Protein AF-A0A7X8HI49-F1 (afdb_monomer)

Foldseek 3Di:
DDDPDPAADAPDKDKDKDKDAQQVVCVVCVLPAPNPQKHFMWIKMKIWYAHPVRAIKIKMKTQCQGMFGPAPPPVGDDNHHTWIWIWIWAAPDPAKIKIWIDIHPFKIKIFMARGVVHQEGQWMEMGGNPPHDDIDPGFYEYHYEDQEDECPSVCVRCVVSVVVNPDDSYDYGHYPYYHYHYVYYHHCDDPDD

Radius of gyration: 18.63 Å; Cα contacts (8 Å, |Δi|>4): 439; chains: 1; bounding box: 35×44×68 Å

Solvent-accessible surface area (backbone atoms only — not comparable to full-atom values): 10406 Å² total; per-residue (Å²): 135,88,82,87,65,92,83,80,50,59,69,44,70,50,77,46,78,49,73,49,51,21,67,60,49,21,64,75,38,47,79,84,36,50,77,69,35,40,44,53,32,30,54,38,40,36,39,36,36,24,37,89,85,66,43,66,34,39,36,37,39,29,44,38,42,43,28,24,35,64,46,50,71,82,71,42,41,52,36,89,45,72,43,47,36,41,38,39,37,38,64,79,51,99,37,23,30,34,42,38,39,36,43,52,95,42,32,28,36,41,34,33,21,79,33,69,82,61,61,36,32,51,20,19,15,34,10,26,68,63,55,83,51,74,68,52,95,54,20,20,39,38,40,40,46,42,68,59,40,53,49,48,58,46,55,63,61,47,51,64,44,75,78,50,76,82,78,64,85,61,41,75,40,54,81,75,44,79,46,79,48,54,82,37,78,46,67,80,76,85,87,83,128

Mean predicted aligned error: 7.04 Å

Sequence (193 aa):
MLLQQQIGAANQFLLLHGRAQARALNQAFHSILPADALQGELVYQVEFGLDKHKRFQLKAQSHLQGLAVHLPAPLAKTKAQSRALRVEWKPIQAQQDQLQIHLGDDVVAVFESSTSPPQGFVRGAVGWNQGQPALPTTGLVLDLASAELDIEPWLNWLGPLWQQAGTSSFQWPTLERLRLKADKVTGFAQQWQ

Secondary structure (DSSP, 8-state):
--------STT-EEEEEEEEEHHHHHHHTTTTS-TTSEEEEEEEEEEEEE-TTS-EEEEEEE--TTEEE-PSTTT-B-TT----EEEEEEESSSS-EEEEEEETTTEEEEEE-SSSS-SB-SEEEEEESSSSPPP-SSEEEEEEEEEEEEHHHHHHHHHHHHTTTT--SSBPPPEEEEEEEEEEEE-------

Structure (mmCIF, N/CA/C/O backbone):
data_AF-A0A7X8HI49-F1
#
_entry.id   AF-A0A7X8HI49-F1
#
loop_
_atom_site.group_PDB
_atom_site.id
_atom_site.type_symbol
_atom_site.label_atom_id
_atom_site.label_alt_id
_atom_site.label_comp_id
_atom_site.label_asym_id
_atom_site.label_entity_id
_atom_site.label_seq_id
_atom_site.pdbx_PDB_ins_code
_atom_site.Cartn_x
_atom_site.Cartn_y
_atom_site.Cartn_z
_atom_site.occupancy
_atom_site.B_iso_or_equiv
_atom_site.auth_seq_id
_atom_site.auth_comp_id
_atom_site.auth_asym_id
_atom_site.auth_atom_id
_atom_site.pdbx_PDB_model_num
ATOM 1 N N . MET A 1 1 ? 8.635 -25.729 -23.297 1.00 37.91 1 MET A N 1
ATOM 2 C CA . MET A 1 1 ? 7.950 -24.422 -23.223 1.00 37.91 1 MET A CA 1
ATOM 3 C C . MET A 1 1 ? 8.815 -23.416 -23.972 1.00 37.91 1 MET A C 1
ATOM 5 O O . MET A 1 1 ? 9.873 -23.061 -23.476 1.00 37.91 1 MET A O 1
ATOM 9 N N . LEU A 1 2 ? 8.458 -23.082 -25.215 1.00 40.03 2 LEU A N 1
ATOM 10 C CA . LEU A 1 2 ? 9.209 -22.144 -26.060 1.00 40.03 2 LEU A CA 1
ATOM 11 C C . LEU A 1 2 ? 8.672 -20.736 -25.798 1.00 40.03 2 LEU A C 1
ATOM 13 O O . LEU A 1 2 ? 7.577 -20.404 -26.239 1.00 40.03 2 LEU A O 1
ATOM 17 N N . LEU A 1 3 ? 9.416 -19.934 -25.037 1.00 40.88 3 LEU A N 1
ATOM 18 C CA . LEU A 1 3 ? 9.081 -18.534 -24.793 1.00 40.88 3 LEU A CA 1
ATOM 19 C C . LEU A 1 3 ? 9.827 -17.671 -25.824 1.00 40.88 3 LEU A C 1
ATOM 21 O O . LEU A 1 3 ? 10.950 -17.240 -25.590 1.00 40.88 3 LEU A O 1
ATOM 25 N N . GLN A 1 4 ? 9.221 -17.464 -26.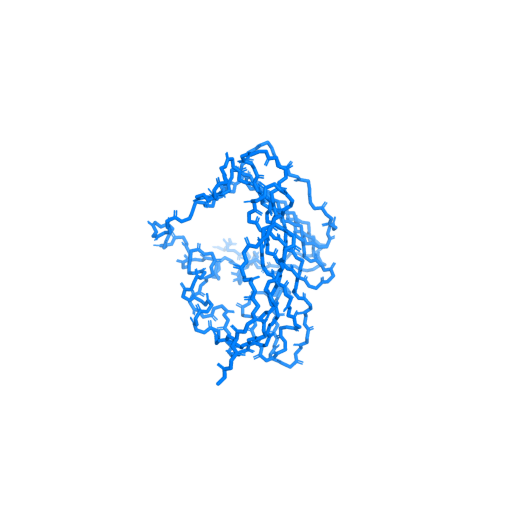994 1.00 49.44 4 GLN A N 1
ATOM 26 C CA . GLN A 1 4 ? 9.642 -16.433 -27.947 1.00 49.44 4 GLN A CA 1
ATOM 27 C C . GLN A 1 4 ? 8.705 -15.234 -27.813 1.00 49.44 4 GLN A C 1
ATOM 29 O O . GLN A 1 4 ? 7.778 -15.051 -28.593 1.00 49.44 4 GLN A O 1
ATOM 34 N N . GLN A 1 5 ? 8.947 -14.405 -26.807 1.00 51.03 5 GLN A N 1
ATOM 35 C CA . GLN A 1 5 ? 8.610 -12.993 -26.912 1.00 51.03 5 GLN A CA 1
ATOM 36 C C . GLN A 1 5 ? 9.893 -12.231 -26.624 1.00 51.03 5 GLN A C 1
ATOM 38 O O . GLN A 1 5 ? 10.619 -12.562 -25.690 1.00 51.03 5 GLN A O 1
ATOM 43 N N . GLN A 1 6 ? 10.230 -11.271 -27.481 1.00 47.78 6 GLN A N 1
ATOM 44 C CA . GLN A 1 6 ? 11.295 -10.326 -27.183 1.00 47.78 6 GLN A CA 1
ATOM 45 C C . GLN A 1 6 ? 10.806 -9.504 -25.995 1.00 47.78 6 GLN A C 1
ATOM 47 O O . GLN A 1 6 ? 9.913 -8.681 -26.138 1.00 47.78 6 GLN A O 1
ATOM 52 N N . ILE A 1 7 ? 11.316 -9.816 -24.811 1.00 55.12 7 ILE A N 1
ATOM 53 C CA . ILE A 1 7 ? 10.991 -9.127 -23.569 1.00 55.12 7 ILE A CA 1
ATOM 54 C C . ILE A 1 7 ? 11.988 -7.974 -23.438 1.00 55.12 7 ILE A C 1
ATOM 56 O O . ILE A 1 7 ? 13.190 -8.222 -23.357 1.00 55.12 7 ILE A O 1
ATOM 60 N N . GLY A 1 8 ? 11.509 -6.727 -23.418 1.00 56.72 8 GLY A N 1
ATOM 61 C CA . GLY A 1 8 ? 12.328 -5.570 -23.030 1.00 56.72 8 GLY A CA 1
ATOM 62 C C . GLY A 1 8 ? 12.393 -4.400 -24.015 1.00 56.72 8 GLY A C 1
ATOM 63 O O . GLY A 1 8 ? 13.194 -3.491 -23.793 1.00 56.72 8 GLY A O 1
ATOM 64 N N . ALA A 1 9 ? 11.582 -4.369 -25.080 1.00 63.22 9 ALA A N 1
ATOM 65 C CA . ALA A 1 9 ? 11.456 -3.149 -25.879 1.00 63.22 9 ALA A CA 1
ATOM 66 C C . ALA A 1 9 ? 10.572 -2.110 -25.161 1.00 63.22 9 ALA A C 1
ATOM 68 O O . ALA A 1 9 ? 9.697 -2.449 -24.363 1.00 63.22 9 ALA A O 1
ATOM 69 N N . ALA A 1 10 ? 10.795 -0.828 -25.453 1.00 66.44 10 ALA A N 1
ATOM 70 C CA . ALA A 1 10 ? 9.938 0.248 -24.962 1.00 66.44 10 ALA A CA 1
ATOM 71 C C . ALA A 1 10 ? 8.473 -0.002 -25.371 1.00 66.44 10 ALA A C 1
ATOM 73 O O . ALA A 1 10 ? 8.208 -0.405 -26.504 1.00 66.44 10 ALA A O 1
ATOM 74 N N . ASN A 1 11 ? 7.535 0.256 -24.457 1.00 71.19 11 ASN A N 1
ATOM 75 C CA . ASN A 1 11 ? 6.094 0.042 -24.626 1.00 71.19 11 ASN A CA 1
ATOM 76 C C . ASN A 1 11 ? 5.650 -1.432 -24.763 1.00 71.19 11 ASN A C 1
ATOM 78 O O . ASN A 1 11 ? 4.540 -1.701 -25.218 1.00 71.19 11 ASN A O 1
ATOM 82 N N . GLN A 1 12 ? 6.496 -2.384 -24.359 1.00 81.00 12 GLN A N 1
ATOM 83 C CA . GLN A 1 12 ? 6.101 -3.773 -24.134 1.00 81.00 12 GLN A CA 1
ATOM 84 C C . GLN A 1 12 ? 5.947 -4.029 -22.639 1.00 81.00 12 GLN A C 1
ATOM 86 O O . GLN A 1 12 ? 6.795 -3.629 -21.836 1.00 81.00 12 GLN A O 1
ATOM 91 N N . PHE A 1 13 ? 4.874 -4.726 -22.284 1.00 84.50 13 PHE A N 1
ATOM 92 C CA . PHE A 1 13 ? 4.566 -5.069 -20.908 1.00 84.50 13 PHE A CA 1
ATOM 93 C C . PHE A 1 13 ? 4.491 -6.576 -20.737 1.00 84.50 13 PHE A C 1
ATOM 95 O O . PHE A 1 13 ? 3.955 -7.299 -21.577 1.00 84.50 13 PHE A O 1
ATOM 102 N N . LEU A 1 14 ? 5.024 -7.037 -19.616 1.00 91.50 14 LEU A N 1
ATOM 103 C CA . LEU A 1 14 ? 4.853 -8.386 -19.129 1.00 91.50 14 LEU A CA 1
ATOM 104 C C . LEU A 1 14 ? 3.645 -8.437 -18.218 1.00 91.50 14 LEU A C 1
ATOM 106 O O . LEU A 1 14 ? 3.571 -7.698 -17.237 1.00 91.50 14 LEU A O 1
ATOM 110 N N . LEU A 1 15 ? 2.739 -9.358 -18.528 1.00 93.56 15 LEU A N 1
ATOM 111 C CA . LEU A 1 15 ? 1.593 -9.658 -17.695 1.00 93.56 15 LEU A CA 1
ATOM 112 C C . LEU A 1 15 ? 1.841 -10.930 -16.889 1.00 93.56 15 LEU A C 1
ATOM 114 O O . LEU A 1 15 ? 2.091 -11.999 -17.445 1.00 93.56 15 LEU A O 1
ATOM 118 N N . LEU A 1 16 ? 1.732 -10.811 -15.572 1.00 95.06 16 LEU A N 1
ATOM 119 C CA . LEU A 1 16 ? 1.896 -11.892 -14.616 1.00 95.06 16 LEU A CA 1
ATOM 120 C C . LEU A 1 16 ? 0.616 -12.054 -13.801 1.00 95.06 16 LEU A C 1
ATOM 122 O O . LEU A 1 16 ? 0.109 -11.100 -13.218 1.00 95.06 16 LEU A O 1
ATOM 126 N N . HIS A 1 17 ? 0.128 -13.287 -13.719 1.00 96.50 17 HIS A N 1
ATOM 127 C CA . HIS A 1 17 ? -0.926 -13.678 -12.792 1.00 96.50 17 HIS A CA 1
ATOM 128 C C . HIS A 1 17 ? -0.301 -14.533 -11.703 1.00 96.50 17 HIS A C 1
ATOM 130 O O . HIS A 1 17 ? 0.480 -15.441 -11.994 1.00 96.50 17 HIS A O 1
ATOM 136 N N . GLY A 1 18 ? -0.621 -14.233 -10.452 1.00 95.50 18 GLY A N 1
ATOM 137 C CA . GLY A 1 18 ? 0.038 -14.861 -9.324 1.00 95.50 18 GLY A CA 1
ATOM 138 C C . GLY A 1 18 ? -0.860 -15.004 -8.114 1.00 95.50 18 GLY A C 1
ATOM 139 O O . GLY A 1 18 ? -1.986 -14.505 -8.051 1.00 95.50 18 GLY A O 1
ATOM 140 N N . ARG A 1 19 ? -0.315 -15.707 -7.129 1.00 97.00 19 ARG A N 1
ATOM 141 C CA . ARG A 1 19 ? -0.876 -15.825 -5.793 1.00 97.00 19 ARG A CA 1
ATOM 142 C C . ARG A 1 19 ? 0.212 -15.491 -4.788 1.00 97.00 19 ARG A C 1
ATOM 144 O O . ARG A 1 19 ? 1.339 -15.953 -4.934 1.00 97.00 19 ARG A O 1
ATOM 151 N N . ALA A 1 20 ? -0.131 -14.712 -3.771 1.00 96.25 20 ALA A N 1
ATOM 152 C CA . ALA A 1 20 ? 0.773 -14.377 -2.680 1.00 96.25 20 ALA A CA 1
ATOM 153 C C . ALA A 1 20 ? 0.191 -14.841 -1.345 1.00 96.25 20 ALA A C 1
ATOM 155 O O . ALA A 1 20 ? -1.007 -14.713 -1.093 1.00 96.25 20 ALA A O 1
ATOM 156 N N . GLN A 1 21 ? 1.062 -15.373 -0.490 1.00 97.56 21 GLN A N 1
ATOM 157 C CA . GLN A 1 21 ? 0.734 -15.720 0.890 1.00 97.56 21 GLN A CA 1
ATOM 158 C C . GLN A 1 21 ? 0.883 -14.483 1.777 1.00 97.56 21 GLN A C 1
ATOM 160 O O . GLN A 1 21 ? 1.867 -13.751 1.661 1.00 97.56 21 GLN A O 1
ATOM 165 N N . ALA A 1 22 ? -0.037 -14.291 2.720 1.00 96.50 22 ALA A N 1
ATOM 166 C CA . ALA A 1 22 ? -0.010 -13.165 3.652 1.00 96.50 22 ALA A CA 1
ATOM 167 C C . ALA A 1 22 ? 1.305 -13.070 4.437 1.00 96.50 22 ALA A C 1
ATOM 169 O O . ALA A 1 22 ? 1.820 -11.979 4.641 1.00 96.50 22 ALA A O 1
ATOM 170 N N . ARG A 1 23 ? 1.902 -14.216 4.795 1.00 95.38 23 ARG A N 1
ATOM 171 C CA . ARG A 1 23 ? 3.211 -14.269 5.464 1.00 95.38 23 ARG A CA 1
ATOM 172 C C . ARG A 1 23 ? 4.301 -13.555 4.659 1.00 95.38 23 ARG A C 1
ATOM 174 O O . ARG A 1 23 ? 5.085 -12.810 5.232 1.00 95.38 23 ARG A O 1
ATOM 181 N N . ALA A 1 24 ? 4.341 -13.776 3.344 1.00 93.38 24 ALA A N 1
ATOM 182 C CA . ALA A 1 24 ? 5.330 -13.144 2.475 1.00 93.38 24 ALA A CA 1
ATOM 183 C C . ALA A 1 24 ? 5.090 -11.632 2.365 1.00 93.38 24 ALA A C 1
ATOM 185 O O . ALA A 1 24 ? 6.045 -10.864 2.342 1.00 93.38 24 ALA A O 1
ATOM 186 N N . LEU A 1 25 ? 3.824 -11.199 2.356 1.00 93.38 25 LEU A N 1
ATOM 187 C CA . LEU A 1 25 ? 3.479 -9.778 2.372 1.00 93.38 25 LEU A CA 1
ATOM 188 C C . LEU A 1 25 ? 3.873 -9.105 3.690 1.00 93.38 25 LEU A C 1
ATOM 190 O O . LEU A 1 25 ? 4.522 -8.067 3.653 1.00 93.38 25 LEU A O 1
ATOM 194 N N . ASN A 1 26 ? 3.550 -9.701 4.841 1.00 92.69 26 ASN A N 1
ATOM 195 C CA . ASN A 1 26 ? 3.942 -9.152 6.144 1.00 92.69 26 ASN A CA 1
ATOM 196 C C . ASN A 1 26 ? 5.468 -9.044 6.257 1.00 92.69 26 ASN A C 1
ATOM 198 O O . ASN A 1 26 ? 5.979 -8.052 6.759 1.00 92.69 26 ASN A O 1
ATOM 202 N N . GLN A 1 27 ? 6.209 -10.023 5.725 1.00 89.81 27 GLN A N 1
ATOM 203 C CA . GLN A 1 27 ? 7.668 -9.951 5.666 1.00 89.81 27 GLN A CA 1
ATOM 204 C C . GLN A 1 27 ? 8.160 -8.832 4.735 1.00 89.81 27 GLN A C 1
ATOM 206 O O . GLN A 1 27 ? 9.088 -8.108 5.088 1.00 89.81 27 GLN A O 1
ATOM 211 N N . ALA A 1 28 ? 7.555 -8.669 3.556 1.00 88.62 28 ALA A N 1
ATOM 212 C CA . ALA A 1 28 ? 7.945 -7.634 2.599 1.00 88.62 28 ALA A CA 1
ATOM 213 C C . ALA A 1 28 ? 7.642 -6.211 3.103 1.00 88.62 28 ALA A C 1
ATOM 215 O O . ALA A 1 28 ? 8.397 -5.287 2.818 1.00 88.62 28 ALA A O 1
ATOM 216 N N . PHE A 1 29 ? 6.563 -6.045 3.869 1.00 87.06 29 PHE A N 1
ATOM 217 C CA . PHE A 1 29 ? 6.057 -4.751 4.331 1.00 87.06 29 PHE A CA 1
ATOM 218 C C . PHE A 1 29 ? 6.222 -4.528 5.839 1.00 87.06 29 PHE A C 1
ATOM 220 O O . PHE A 1 29 ? 5.559 -3.661 6.399 1.00 87.06 29 PHE A O 1
ATOM 227 N N . HIS A 1 30 ? 7.119 -5.265 6.499 1.00 86.38 30 HIS A N 1
ATOM 228 C CA . HIS A 1 30 ? 7.323 -5.208 7.954 1.00 86.38 30 HIS A CA 1
ATOM 229 C C . HIS A 1 30 ? 7.640 -3.800 8.493 1.00 86.38 30 HIS A C 1
ATOM 231 O O . HIS A 1 30 ? 7.396 -3.515 9.657 1.00 86.38 30 HIS A O 1
ATOM 237 N N . SER A 1 31 ? 8.164 -2.900 7.654 1.00 81.00 31 SER A N 1
ATOM 238 C CA . SER A 1 31 ? 8.452 -1.513 8.037 1.00 81.00 31 SER A CA 1
ATOM 239 C C . SER A 1 31 ? 7.204 -0.633 8.168 1.00 81.00 31 SER A C 1
ATOM 241 O O . SER A 1 31 ? 7.294 0.469 8.698 1.00 81.00 31 SER A O 1
ATOM 243 N N . ILE A 1 32 ? 6.062 -1.077 7.634 1.00 81.00 32 ILE A N 1
ATOM 244 C CA . ILE A 1 32 ? 4.800 -0.319 7.600 1.00 81.00 32 ILE A CA 1
ATOM 245 C C . ILE A 1 32 ? 3.581 -1.141 8.049 1.00 81.00 32 ILE A C 1
ATOM 247 O O . ILE A 1 32 ? 2.498 -0.583 8.204 1.00 81.00 32 ILE A O 1
ATOM 251 N N . LEU A 1 33 ? 3.735 -2.453 8.253 1.00 85.88 33 LEU A N 1
ATOM 252 C CA . LEU A 1 33 ? 2.696 -3.365 8.728 1.00 85.88 33 LEU A CA 1
ATOM 253 C C . LEU A 1 33 ? 3.236 -4.252 9.862 1.00 85.88 33 LEU A C 1
ATOM 255 O O . LEU A 1 33 ? 4.309 -4.837 9.706 1.00 85.88 33 LEU A O 1
ATOM 259 N N . PRO A 1 34 ? 2.490 -4.418 10.969 1.00 87.50 34 PRO A N 1
ATOM 260 C CA . PRO A 1 34 ? 2.768 -5.446 11.964 1.00 87.50 34 PRO A CA 1
ATOM 261 C C . PRO A 1 34 ? 2.805 -6.850 11.345 1.00 87.50 34 PRO A C 1
ATOM 263 O O . PRO A 1 34 ? 2.158 -7.131 10.333 1.00 87.50 34 PRO A O 1
ATOM 266 N N . ALA A 1 35 ? 3.545 -7.762 11.977 1.00 87.06 35 ALA A N 1
ATOM 267 C CA . ALA A 1 35 ? 3.840 -9.093 11.435 1.00 87.06 35 ALA A CA 1
ATOM 268 C C . ALA A 1 35 ? 2.604 -9.988 11.198 1.00 87.06 35 ALA A C 1
ATOM 270 O O . ALA A 1 35 ? 2.671 -10.943 10.419 1.00 87.06 35 ALA A O 1
ATOM 271 N N . ASP A 1 36 ? 1.485 -9.698 11.853 1.00 88.81 36 ASP A N 1
ATOM 272 C CA . ASP A 1 36 ? 0.210 -10.414 11.795 1.00 88.81 36 ASP A CA 1
ATOM 273 C C . ASP A 1 36 ? -0.917 -9.597 11.140 1.00 88.81 36 ASP A C 1
ATOM 275 O O . ASP A 1 36 ? -2.062 -10.047 11.098 1.00 88.81 36 ASP A O 1
ATOM 279 N N . ALA A 1 37 ? -0.595 -8.441 10.545 1.00 92.38 37 ALA A N 1
ATOM 280 C CA . ALA A 1 37 ? -1.575 -7.552 9.920 1.00 92.38 37 ALA A CA 1
ATOM 281 C C . ALA A 1 37 ? -2.378 -8.225 8.796 1.00 92.38 37 ALA A C 1
ATOM 283 O O . ALA A 1 37 ? -3.524 -7.857 8.539 1.00 92.38 37 ALA A O 1
ATOM 284 N N . LEU A 1 38 ? -1.790 -9.211 8.116 1.00 95.75 38 LEU A N 1
ATOM 285 C CA . LEU A 1 38 ? -2.431 -9.952 7.032 1.00 95.75 38 LEU A CA 1
ATOM 286 C C . LEU A 1 38 ? -2.472 -11.451 7.327 1.00 95.75 38 LEU A C 1
ATOM 288 O O . LEU A 1 38 ? -1.507 -12.027 7.834 1.00 95.75 38 LEU A O 1
ATOM 292 N N . GLN A 1 39 ? -3.551 -12.117 6.904 1.00 97.62 39 GLN A N 1
ATOM 293 C CA . GLN A 1 39 ? -3.690 -13.572 7.018 1.00 97.62 39 GLN A CA 1
ATOM 294 C C . GLN A 1 39 ? -4.407 -14.187 5.809 1.00 97.62 39 GLN A C 1
ATOM 296 O O . GLN A 1 39 ? -5.439 -13.696 5.360 1.00 97.62 39 GLN A O 1
ATOM 301 N N . GLY A 1 40 ? -3.927 -15.342 5.340 1.00 97.38 40 GLY A N 1
ATOM 302 C CA . GLY A 1 40 ? -4.484 -16.053 4.185 1.00 97.38 40 GLY A CA 1
ATOM 303 C C . GLY A 1 40 ? -3.664 -15.817 2.924 1.00 97.38 40 GLY A C 1
ATOM 304 O O . GLY A 1 40 ? -2.439 -15.752 2.991 1.00 97.38 40 GLY A O 1
ATOM 305 N N . GLU A 1 41 ? -4.338 -15.699 1.787 1.00 97.50 41 GLU A N 1
ATOM 306 C CA . GLU A 1 41 ? -3.705 -15.529 0.482 1.00 97.50 41 GLU A CA 1
ATOM 307 C C . GLU A 1 41 ? -4.563 -14.654 -0.428 1.00 97.50 41 GLU A C 1
ATOM 309 O O . GLU A 1 41 ? -5.771 -14.542 -0.237 1.00 97.50 41 GLU A O 1
ATOM 314 N N . LEU A 1 42 ? -3.935 -14.041 -1.426 1.00 97.06 42 LEU A N 1
ATOM 315 C CA . LEU A 1 42 ? -4.621 -13.288 -2.471 1.00 97.06 42 LEU A CA 1
ATOM 316 C C . LEU A 1 42 ? -4.162 -13.752 -3.846 1.00 97.06 42 LEU A C 1
ATOM 318 O O . LEU A 1 42 ? -2.996 -14.099 -4.041 1.00 97.06 42 LEU A O 1
ATOM 322 N N . VAL A 1 43 ? -5.075 -13.684 -4.808 1.00 97.94 43 VAL A N 1
ATOM 323 C CA . VAL A 1 43 ? -4.746 -13.719 -6.234 1.00 97.94 43 VAL A CA 1
ATOM 324 C C . VAL A 1 43 ? -4.548 -12.288 -6.715 1.00 97.94 43 VAL A C 1
ATOM 326 O O . VAL A 1 43 ? -5.291 -11.383 -6.321 1.00 97.94 43 VAL A O 1
ATOM 329 N N . TYR A 1 44 ? -3.543 -12.077 -7.551 1.00 97.88 44 TYR A N 1
ATOM 330 C CA . TYR A 1 44 ? -3.223 -10.771 -8.101 1.00 97.88 44 TYR A CA 1
ATOM 331 C C . TYR A 1 44 ? -2.786 -10.879 -9.561 1.00 97.88 44 TYR A C 1
ATOM 333 O O . TYR A 1 44 ? -2.346 -11.931 -10.032 1.00 97.88 44 TYR A O 1
ATOM 341 N N . GLN A 1 45 ? -2.882 -9.756 -10.257 1.00 98.00 45 GLN A N 1
ATOM 342 C CA . GLN A 1 45 ? -2.361 -9.564 -11.599 1.00 98.00 45 GLN A CA 1
ATOM 343 C C . GLN A 1 45 ? -1.415 -8.366 -11.578 1.00 98.00 45 GLN A C 1
ATOM 345 O O . GLN A 1 45 ? -1.740 -7.342 -10.982 1.00 98.00 45 GLN A O 1
ATOM 350 N N . VAL A 1 46 ? -0.249 -8.499 -12.201 1.00 97.44 46 VAL A N 1
ATOM 351 C CA . VAL A 1 46 ? 0.752 -7.438 -12.340 1.00 97.44 46 VAL A CA 1
ATOM 352 C C . VAL A 1 46 ? 1.090 -7.291 -13.814 1.00 97.44 46 VAL A C 1
ATOM 354 O O . VAL A 1 46 ? 1.344 -8.273 -14.502 1.00 97.44 46 VAL A O 1
ATOM 357 N N . GLU A 1 47 ? 1.116 -6.059 -14.285 1.00 95.62 47 GLU A N 1
ATOM 358 C CA . GLU A 1 47 ? 1.635 -5.651 -15.577 1.00 95.62 47 GLU A CA 1
ATOM 359 C C . GLU A 1 47 ? 2.865 -4.778 -15.326 1.00 95.62 47 GLU A C 1
ATOM 361 O O . GLU A 1 47 ? 2.786 -3.815 -14.570 1.00 95.62 47 GLU A O 1
ATOM 366 N N . PHE A 1 48 ? 4.013 -5.085 -15.919 1.00 94.56 48 PHE A N 1
ATOM 367 C CA . PHE A 1 48 ? 5.198 -4.238 -15.774 1.00 94.56 48 PHE A CA 1
ATOM 368 C C . PHE A 1 48 ? 6.017 -4.195 -17.054 1.00 94.56 48 PHE A C 1
ATOM 370 O O . PHE A 1 48 ? 6.007 -5.130 -17.849 1.00 94.56 48 PHE A O 1
ATOM 377 N N . GLY A 1 49 ? 6.738 -3.104 -17.267 1.00 92.81 49 GLY A N 1
ATOM 378 C CA . GLY A 1 49 ? 7.506 -2.909 -18.487 1.00 92.81 49 GLY A CA 1
ATOM 379 C C . GLY A 1 49 ? 8.260 -1.594 -18.482 1.00 92.81 49 GLY A C 1
ATOM 380 O O . GLY A 1 49 ? 8.478 -0.985 -17.434 1.00 92.81 49 GLY A O 1
ATOM 381 N N . LEU A 1 50 ? 8.647 -1.157 -19.675 1.00 91.44 50 LEU A N 1
ATOM 382 C CA . LEU A 1 50 ? 9.300 0.127 -19.887 1.00 91.44 50 LEU A CA 1
ATOM 383 C C . LEU A 1 50 ? 8.391 1.050 -20.700 1.00 91.44 50 LEU A C 1
ATOM 385 O O . LEU A 1 50 ? 7.767 0.613 -21.667 1.00 91.44 50 LEU A O 1
ATOM 389 N N . ASP A 1 51 ? 8.325 2.327 -20.334 1.00 87.81 51 ASP A N 1
ATOM 390 C CA . ASP A 1 51 ? 7.621 3.343 -21.113 1.00 87.81 51 ASP A CA 1
ATOM 391 C C . ASP A 1 51 ? 8.369 3.667 -22.423 1.00 87.81 51 ASP A C 1
ATOM 393 O O . ASP A 1 51 ? 9.448 3.139 -22.712 1.00 87.81 51 ASP A O 1
ATOM 397 N N . LYS A 1 52 ? 7.811 4.573 -23.235 1.00 87.44 52 LYS A N 1
ATOM 398 C CA . LYS A 1 52 ? 8.427 5.020 -24.500 1.00 87.44 52 LYS A CA 1
ATOM 399 C C . LYS A 1 52 ? 9.830 5.632 -24.342 1.00 87.44 52 LYS A C 1
ATOM 401 O O . LYS A 1 52 ? 10.573 5.695 -25.315 1.00 87.44 52 LYS A O 1
ATOM 406 N N . HIS A 1 53 ? 10.199 6.062 -23.135 1.00 89.00 53 HIS A N 1
ATOM 407 C CA . HIS A 1 53 ? 11.509 6.617 -22.791 1.00 89.00 53 HIS A CA 1
ATOM 408 C C . HIS A 1 53 ? 12.396 5.611 -22.043 1.00 89.00 53 HIS A C 1
ATOM 410 O O . HIS A 1 53 ? 13.405 6.004 -21.462 1.00 89.00 53 HIS A O 1
ATOM 416 N N . LYS A 1 54 ? 12.046 4.318 -22.069 1.00 88.38 54 LYS A N 1
ATOM 417 C CA . LYS A 1 54 ? 12.761 3.230 -21.388 1.00 88.38 54 LYS A CA 1
ATOM 418 C C . LYS A 1 54 ? 12.773 3.343 -19.857 1.00 88.38 54 LYS A C 1
ATOM 420 O O . LYS A 1 54 ? 13.693 2.842 -19.215 1.00 88.38 54 LYS A O 1
ATOM 425 N N . ARG A 1 55 ? 11.764 3.978 -19.260 1.00 89.62 55 ARG A N 1
ATOM 426 C CA . ARG A 1 55 ? 11.617 4.097 -17.802 1.00 89.62 55 ARG A CA 1
ATOM 427 C C . ARG A 1 55 ? 10.655 3.039 -17.270 1.00 89.62 55 ARG A C 1
ATOM 429 O O . ARG A 1 55 ? 9.652 2.747 -17.916 1.00 89.62 55 ARG A O 1
ATOM 436 N N . PHE A 1 56 ? 10.962 2.465 -16.112 1.00 90.88 56 PHE A N 1
ATOM 437 C CA . PHE A 1 56 ? 10.166 1.391 -15.517 1.00 90.88 56 PHE A CA 1
ATOM 438 C C . PHE A 1 56 ? 8.751 1.850 -15.161 1.00 90.88 56 PHE A C 1
ATOM 440 O O . PHE A 1 56 ? 8.565 2.938 -14.632 1.00 90.88 56 PHE A O 1
ATOM 447 N N . GLN A 1 57 ? 7.764 0.998 -15.416 1.00 93.38 57 GLN A N 1
ATOM 448 C CA . GLN A 1 57 ? 6.376 1.202 -15.015 1.00 93.38 57 GLN A CA 1
ATOM 449 C C . GLN A 1 57 ? 5.748 -0.125 -14.591 1.00 93.38 57 GLN A C 1
ATOM 451 O O . GLN A 1 57 ? 6.051 -1.176 -15.161 1.00 93.38 57 GLN A O 1
ATOM 456 N N . LEU A 1 58 ? 4.858 -0.063 -13.605 1.00 95.31 58 LEU A N 1
ATOM 457 C CA . LEU A 1 58 ? 4.159 -1.206 -13.038 1.00 95.31 58 LEU A CA 1
ATOM 458 C C . LEU A 1 58 ? 2.704 -0.848 -12.746 1.00 95.31 58 LEU A C 1
ATOM 460 O O . LEU A 1 58 ? 2.397 0.224 -12.237 1.00 95.31 58 LEU A O 1
ATOM 464 N N . LYS A 1 59 ? 1.805 -1.784 -13.014 1.00 97.56 59 LYS A N 1
ATOM 465 C CA . LYS A 1 59 ? 0.418 -1.777 -12.565 1.00 97.56 59 LYS A CA 1
ATOM 466 C C . LYS A 1 59 ? 0.134 -3.104 -11.888 1.00 97.56 59 LYS A C 1
ATOM 468 O O . LYS A 1 59 ? 0.534 -4.147 -12.388 1.00 97.56 59 LYS A O 1
ATOM 473 N N . ALA A 1 60 ? -0.558 -3.090 -10.763 1.00 97.88 60 ALA A N 1
ATOM 474 C CA . ALA A 1 60 ? -1.010 -4.301 -10.101 1.00 97.88 60 ALA A CA 1
ATOM 475 C C . ALA A 1 60 ? -2.467 -4.165 -9.680 1.00 97.88 60 ALA A C 1
ATOM 477 O O . ALA A 1 60 ? -2.919 -3.081 -9.312 1.00 97.88 60 ALA A O 1
ATOM 478 N N . GLN A 1 61 ? -3.195 -5.275 -9.707 1.00 98.31 61 GLN A N 1
ATOM 479 C CA . GLN A 1 61 ? -4.581 -5.325 -9.269 1.00 98.31 61 GLN A CA 1
ATOM 480 C C . GLN A 1 61 ? -4.912 -6.620 -8.528 1.00 98.31 61 GLN A C 1
ATOM 482 O O . GLN A 1 61 ? -4.368 -7.688 -8.821 1.00 98.31 61 GLN A O 1
ATOM 487 N N . SER A 1 62 ? -5.822 -6.526 -7.561 1.00 97.88 62 SER A N 1
ATOM 488 C CA . SER A 1 62 ? -6.378 -7.666 -6.830 1.00 97.88 62 SER A CA 1
ATOM 489 C C . SER A 1 62 ? -7.774 -7.339 -6.303 1.00 97.88 62 SER A C 1
ATOM 491 O O . SER A 1 62 ? -8.099 -6.185 -6.056 1.00 97.88 62 SER A O 1
ATOM 493 N N . HIS A 1 63 ? -8.591 -8.362 -6.069 1.00 97.38 63 HIS A N 1
ATOM 494 C CA . HIS A 1 63 ? -9.872 -8.231 -5.368 1.00 97.38 63 HIS A CA 1
ATOM 495 C C . HIS A 1 63 ? -9.765 -8.500 -3.857 1.00 97.38 63 HIS A C 1
ATOM 497 O O . HIS A 1 63 ? -10.787 -8.511 -3.166 1.00 97.38 63 HIS A O 1
ATOM 503 N N . LEU A 1 64 ? -8.553 -8.787 -3.357 1.00 96.88 64 LEU A N 1
ATOM 504 C CA . LEU A 1 64 ? -8.220 -9.115 -1.960 1.00 96.88 64 LEU A CA 1
ATOM 505 C C . LEU A 1 64 ? -9.078 -10.220 -1.311 1.00 96.88 64 LEU A C 1
ATOM 507 O O . LEU A 1 64 ? -9.028 -10.429 -0.097 1.00 96.88 64 LEU A O 1
ATOM 511 N N . GLN A 1 65 ? -9.869 -10.944 -2.100 1.00 97.06 65 GLN A N 1
ATOM 512 C CA . GLN A 1 65 ? -10.640 -12.098 -1.662 1.00 97.06 65 GLN A CA 1
ATOM 513 C C . GLN A 1 65 ? -9.672 -13.192 -1.194 1.00 97.06 65 GLN A C 1
ATOM 515 O O . GLN A 1 65 ? -8.674 -13.455 -1.861 1.00 97.06 65 GLN A O 1
ATOM 520 N N . GLY A 1 66 ? -9.957 -13.814 -0.047 1.00 97.38 66 GLY A N 1
ATOM 521 C CA . GLY A 1 66 ? -9.077 -14.811 0.580 1.00 97.38 66 GLY A CA 1
ATOM 522 C C . GLY A 1 66 ? -8.054 -14.226 1.562 1.00 97.38 66 GLY A C 1
ATOM 523 O O . GLY A 1 66 ? -7.561 -14.954 2.431 1.00 97.38 66 GLY A O 1
ATOM 524 N N . LEU A 1 67 ? -7.806 -12.912 1.498 1.00 97.81 67 LEU A N 1
ATOM 525 C CA . LEU A 1 67 ? -6.921 -12.189 2.407 1.00 97.81 67 LEU A CA 1
ATOM 526 C C . LEU A 1 67 ? -7.742 -11.494 3.497 1.00 97.81 67 LEU A C 1
ATOM 528 O O . LEU A 1 67 ? -8.601 -10.661 3.200 1.00 97.81 67 LEU A O 1
ATOM 532 N N . ALA A 1 68 ? -7.479 -11.829 4.756 1.00 97.31 68 ALA A N 1
ATOM 533 C CA . ALA A 1 68 ? -7.928 -11.036 5.892 1.00 97.31 68 ALA A CA 1
ATOM 534 C C . ALA A 1 68 ? -6.928 -9.909 6.156 1.00 97.31 68 ALA A C 1
ATOM 536 O O . ALA A 1 68 ? -5.716 -10.120 6.060 1.00 97.31 68 ALA A O 1
ATOM 537 N N . VAL A 1 69 ? -7.462 -8.739 6.492 1.00 94.75 69 VAL A N 1
ATOM 538 C CA . VAL A 1 69 ? -6.715 -7.549 6.891 1.00 94.75 69 VAL A CA 1
ATOM 539 C C . VAL A 1 69 ? -7.122 -7.232 8.322 1.00 94.75 69 VAL A C 1
ATOM 541 O O . VAL A 1 69 ? -8.248 -6.801 8.577 1.00 94.75 69 VAL A O 1
ATOM 544 N N . HIS A 1 70 ? -6.201 -7.473 9.246 1.00 93.56 70 HIS A N 1
ATOM 545 C CA . HIS A 1 70 ? -6.351 -7.264 10.684 1.00 93.56 70 HIS A CA 1
ATOM 546 C C . HIS A 1 70 ? -5.928 -5.843 11.046 1.00 93.56 70 HIS A C 1
ATOM 548 O O . HIS A 1 70 ? -5.005 -5.617 11.825 1.00 93.56 70 HIS A O 1
ATOM 554 N N . LEU A 1 71 ? -6.584 -4.876 10.407 1.00 90.00 71 LEU A N 1
ATOM 555 C CA . LEU A 1 71 ? -6.526 -3.479 10.813 1.00 90.00 71 LEU A CA 1
ATOM 556 C C . LEU A 1 71 ? -7.630 -3.209 11.835 1.00 90.00 71 LEU A C 1
ATOM 558 O O . LEU A 1 71 ? -8.683 -3.849 11.765 1.00 90.00 71 LEU A O 1
ATOM 562 N N . PRO A 1 72 ? -7.438 -2.246 12.744 1.00 90.12 72 PRO A N 1
ATOM 563 C CA . PRO A 1 72 ? -8.515 -1.784 13.597 1.00 90.12 72 PRO A CA 1
ATOM 564 C C . PRO A 1 72 ? -9.710 -1.263 12.792 1.00 90.12 72 PRO A C 1
ATOM 566 O O . PRO A 1 72 ? -9.616 -0.924 11.603 1.00 90.12 72 PRO A O 1
ATOM 569 N N . ALA A 1 73 ? -10.869 -1.220 13.447 1.00 86.12 73 ALA A N 1
ATOM 570 C CA . ALA A 1 73 ? -12.075 -0.721 12.814 1.00 86.12 73 ALA A CA 1
ATOM 571 C C . ALA A 1 73 ? -11.881 0.730 12.330 1.00 86.12 73 ALA A C 1
ATOM 573 O O . ALA A 1 73 ? -11.216 1.529 12.997 1.00 86.12 73 ALA A O 1
ATOM 574 N N . PRO A 1 74 ? -12.461 1.084 11.173 1.00 84.62 74 PRO A N 1
ATOM 575 C CA . PRO A 1 74 ? -13.313 0.269 10.298 1.00 84.62 74 PRO A CA 1
ATOM 576 C C . PRO A 1 74 ? -12.565 -0.310 9.080 1.00 84.62 74 PRO A C 1
ATOM 578 O O . PRO A 1 74 ? -13.196 -0.778 8.132 1.00 84.62 74 PRO A O 1
ATOM 581 N N . LEU A 1 75 ? -11.226 -0.272 9.060 1.00 87.50 75 LEU A N 1
ATOM 582 C CA . LEU A 1 75 ? -10.452 -0.758 7.909 1.00 87.50 75 LEU A CA 1
ATOM 583 C C . LEU A 1 75 ? -10.289 -2.281 7.882 1.00 87.50 75 LEU A C 1
ATOM 585 O O . LEU A 1 75 ? -9.901 -2.819 6.837 1.00 87.50 75 LEU A O 1
ATOM 589 N N . ALA A 1 76 ? -10.629 -2.954 8.985 1.00 91.38 76 ALA A N 1
ATOM 590 C CA . ALA A 1 76 ? -10.698 -4.404 9.097 1.00 91.38 76 ALA A CA 1
ATOM 591 C C . ALA A 1 76 ? -11.409 -5.053 7.897 1.00 91.38 76 ALA A C 1
ATOM 593 O O . ALA A 1 76 ? -12.400 -4.541 7.369 1.00 91.38 76 ALA A O 1
ATOM 594 N N . LYS A 1 77 ? -10.916 -6.220 7.482 1.00 95.06 77 LYS A N 1
ATOM 595 C CA . LYS A 1 77 ? -11.503 -7.006 6.394 1.00 95.06 77 LYS A CA 1
ATOM 596 C C . LYS A 1 77 ? -11.362 -8.497 6.683 1.00 95.06 77 LYS A C 1
ATOM 598 O O . LYS A 1 77 ? -10.268 -8.979 6.966 1.00 95.06 77 LYS A O 1
ATOM 603 N N . THR A 1 78 ? -12.432 -9.265 6.519 1.00 96.38 78 THR A N 1
ATOM 604 C 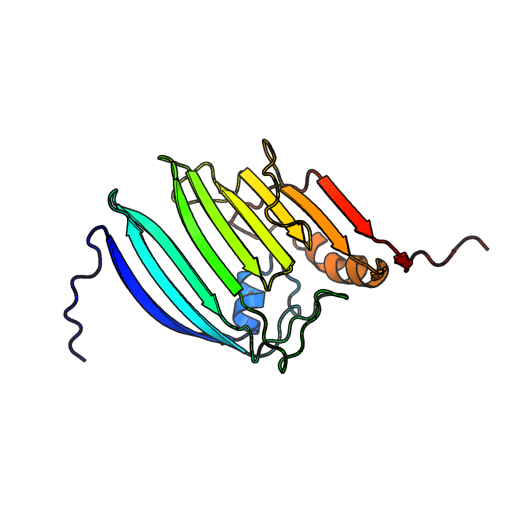CA . THR A 1 78 ? -12.398 -10.734 6.605 1.00 96.38 78 THR A CA 1
ATOM 605 C C . THR A 1 78 ? -11.985 -11.370 5.272 1.00 96.38 78 THR A C 1
ATOM 607 O O . THR A 1 78 ? -12.032 -10.741 4.211 1.00 96.38 78 THR A O 1
ATOM 610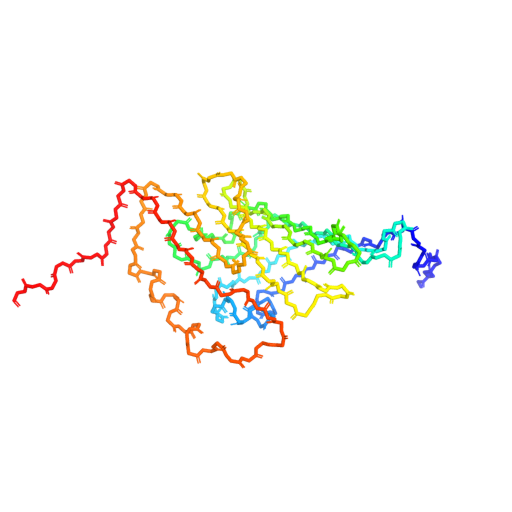 N N . LYS A 1 79 ? -11.626 -12.662 5.280 1.00 96.88 79 LYS A N 1
ATOM 611 C CA . LYS A 1 79 ? -11.284 -13.404 4.049 1.00 96.88 79 LYS A CA 1
ATOM 612 C C . LYS A 1 79 ? -12.444 -13.507 3.055 1.00 96.88 79 LYS A C 1
ATOM 614 O O . LYS A 1 79 ? -12.191 -13.643 1.859 1.00 96.88 79 LYS A O 1
ATOM 619 N N . ALA A 1 80 ? -13.684 -13.468 3.551 1.00 95.81 80 ALA A N 1
ATOM 620 C CA . ALA A 1 80 ? -14.905 -13.612 2.761 1.00 95.81 80 ALA A CA 1
ATOM 621 C C . ALA A 1 80 ? -15.314 -12.318 2.043 1.00 95.81 80 ALA A C 1
ATOM 623 O O . ALA A 1 80 ? -16.017 -12.377 1.041 1.00 95.81 80 ALA A O 1
ATOM 624 N N . GLN A 1 81 ? -14.841 -11.159 2.497 1.00 95.94 81 GLN A N 1
ATOM 625 C CA . GLN A 1 81 ? -15.103 -9.887 1.826 1.00 95.94 81 GLN A CA 1
ATOM 626 C C . GLN A 1 81 ? -14.190 -9.711 0.604 1.00 95.94 81 GLN A C 1
ATOM 628 O O . GLN A 1 81 ? -13.035 -10.141 0.616 1.00 95.94 81 GLN A O 1
ATOM 633 N N . SER A 1 82 ? -14.676 -9.024 -0.427 1.00 95.62 82 SER A N 1
ATOM 634 C CA . SER A 1 82 ? -13.850 -8.532 -1.532 1.00 95.62 82 SER A CA 1
ATOM 635 C C . SER A 1 82 ? -13.625 -7.031 -1.374 1.00 95.62 82 SER A C 1
ATOM 637 O O . SER A 1 82 ? -14.526 -6.305 -0.960 1.00 95.62 82 SER A O 1
ATOM 639 N N . ARG A 1 83 ? -12.409 -6.568 -1.673 1.00 95.88 83 ARG A N 1
ATOM 640 C CA . ARG A 1 83 ? -12.070 -5.144 -1.742 1.00 95.88 83 ARG A CA 1
ATOM 641 C C . ARG A 1 83 ? -11.060 -4.953 -2.867 1.00 95.88 83 ARG A C 1
ATOM 643 O O . ARG A 1 83 ? -10.014 -5.598 -2.858 1.00 95.88 83 ARG A O 1
ATOM 650 N N . ALA A 1 84 ? -11.383 -4.109 -3.842 1.00 97.12 84 ALA A N 1
ATOM 651 C CA . ALA A 1 84 ? -10.496 -3.858 -4.972 1.00 97.12 84 ALA A CA 1
ATOM 652 C C . ALA A 1 84 ? -9.204 -3.180 -4.496 1.00 97.12 84 ALA A C 1
ATOM 654 O O . ALA A 1 84 ? -9.251 -2.218 -3.742 1.00 97.12 84 ALA A O 1
ATOM 655 N N . LEU A 1 85 ? -8.056 -3.667 -4.944 1.00 97.38 85 LEU A N 1
ATOM 656 C CA . LEU A 1 85 ? -6.755 -3.034 -4.794 1.00 97.38 85 LEU A CA 1
ATOM 657 C C . LEU A 1 85 ? -6.235 -2.737 -6.194 1.00 97.38 85 LEU A C 1
ATOM 659 O O . LEU A 1 85 ? -6.163 -3.648 -7.019 1.00 97.38 85 LEU A O 1
ATOM 663 N N . ARG A 1 86 ? -5.853 -1.488 -6.451 1.00 98.25 86 ARG A N 1
ATOM 664 C CA . ARG A 1 86 ? -5.130 -1.075 -7.656 1.00 98.25 86 ARG A CA 1
ATOM 665 C C . ARG A 1 86 ? -3.872 -0.331 -7.241 1.00 98.25 86 ARG A C 1
ATOM 667 O O . ARG A 1 86 ? -3.935 0.559 -6.402 1.00 98.25 86 ARG A 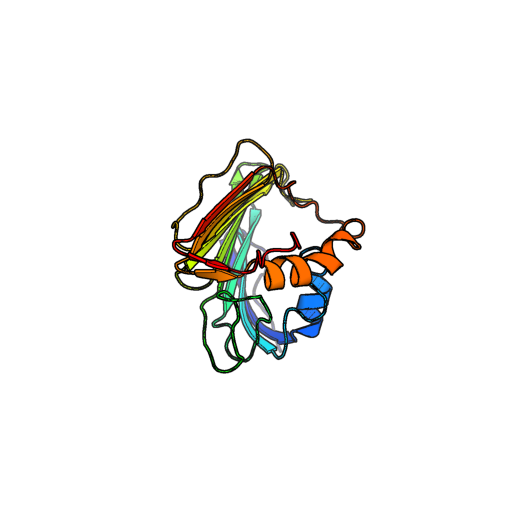O 1
ATOM 674 N N . VAL A 1 87 ? -2.747 -0.689 -7.837 1.00 97.88 87 VAL A N 1
ATOM 675 C CA . VAL A 1 87 ? -1.449 -0.052 -7.619 1.00 97.88 87 VAL A CA 1
ATOM 676 C C . VAL A 1 87 ? -0.899 0.356 -8.975 1.00 97.88 87 VAL A C 1
ATOM 678 O O . VAL A 1 87 ? -0.891 -0.454 -9.896 1.00 97.88 87 VAL A O 1
ATOM 681 N N . GLU A 1 88 ? -0.437 1.589 -9.108 1.00 97.81 88 GLU A N 1
ATOM 682 C CA . GLU A 1 88 ? 0.275 2.081 -10.283 1.00 97.81 88 GLU A CA 1
ATOM 683 C C . GLU A 1 88 ? 1.585 2.718 -9.828 1.00 97.81 88 GLU A C 1
ATOM 685 O O . GLU A 1 88 ? 1.590 3.586 -8.964 1.00 97.81 88 GLU A O 1
ATOM 690 N N . TRP A 1 89 ? 2.693 2.291 -10.419 1.00 96.50 89 TRP A N 1
ATOM 691 C CA . TRP A 1 89 ? 3.997 2.914 -10.276 1.00 96.50 89 TRP A CA 1
ATOM 692 C C . TRP A 1 89 ? 4.459 3.364 -11.650 1.00 96.50 89 TRP A C 1
ATOM 694 O O . TRP A 1 89 ? 4.615 2.541 -12.553 1.00 96.50 89 TRP A O 1
ATOM 704 N N . LYS A 1 90 ? 4.666 4.663 -11.834 1.00 94.94 90 LYS A N 1
ATOM 705 C CA . LYS A 1 90 ? 5.110 5.205 -13.117 1.00 94.94 90 LYS A CA 1
ATOM 706 C C . LYS A 1 90 ? 6.016 6.419 -12.945 1.00 94.94 90 LYS A C 1
ATOM 708 O O . LYS A 1 90 ? 5.892 7.137 -11.954 1.00 94.94 90 LYS A O 1
ATOM 713 N N . PRO A 1 91 ? 6.862 6.704 -13.936 1.00 93.88 91 PRO A N 1
ATOM 714 C CA . PRO A 1 91 ? 7.673 7.902 -13.947 1.00 93.88 91 PRO A CA 1
ATOM 715 C C . PRO A 1 91 ? 6.803 9.103 -14.328 1.00 93.88 91 PRO A C 1
ATOM 717 O O . PRO A 1 91 ? 6.117 9.097 -15.355 1.00 93.88 91 PRO A O 1
ATOM 720 N N . ILE A 1 92 ? 6.845 10.159 -13.523 1.00 93.69 92 ILE A N 1
ATOM 721 C CA . ILE A 1 92 ? 6.112 11.410 -13.768 1.00 93.69 92 ILE A CA 1
ATOM 722 C C . ILE A 1 92 ? 7.021 12.501 -14.344 1.00 93.69 92 ILE A C 1
ATOM 724 O O . ILE A 1 92 ? 6.557 13.334 -15.119 1.00 93.69 92 ILE A O 1
ATOM 728 N N . GLN A 1 93 ? 8.327 12.453 -14.055 1.00 89.19 93 GLN A N 1
ATOM 729 C CA . GLN A 1 93 ? 9.356 13.334 -14.628 1.00 89.19 93 GLN A CA 1
ATOM 730 C C . GLN A 1 93 ? 10.667 12.558 -14.858 1.00 89.19 93 GLN A C 1
ATOM 732 O O . GLN A 1 93 ? 10.708 11.341 -14.689 1.00 89.19 93 GLN A O 1
ATOM 737 N N . ALA A 1 94 ? 11.740 13.222 -15.302 1.00 83.56 94 ALA A N 1
ATOM 738 C CA . ALA A 1 94 ? 13.001 12.554 -15.659 1.00 83.56 94 ALA A CA 1
ATOM 739 C C . ALA A 1 94 ? 13.646 11.776 -14.494 1.00 83.56 94 ALA A C 1
ATOM 741 O O . ALA A 1 94 ? 14.263 10.741 -14.724 1.00 83.56 94 ALA A O 1
ATOM 742 N N . GLN A 1 95 ? 13.486 12.258 -13.259 1.00 86.25 95 GLN A N 1
ATOM 743 C CA . GLN A 1 95 ? 14.028 11.635 -12.045 1.00 86.25 95 GLN A CA 1
ATOM 744 C C . GLN A 1 95 ? 12.963 11.444 -10.961 1.00 86.25 95 GLN A C 1
ATOM 746 O O . GLN A 1 95 ? 13.304 11.254 -9.805 1.00 86.25 95 GLN A O 1
ATOM 751 N N . GLN A 1 96 ? 11.679 11.512 -11.307 1.00 92.75 96 GLN A N 1
ATOM 752 C CA . GLN A 1 96 ? 10.601 11.390 -10.330 1.00 92.75 96 GLN A CA 1
ATOM 753 C C . GLN A 1 96 ? 9.656 10.283 -10.743 1.00 92.75 96 GLN A C 1
ATOM 755 O O . GLN A 1 96 ? 9.116 10.319 -11.855 1.00 92.75 96 GLN A O 1
ATOM 760 N N . ASP A 1 97 ? 9.408 9.375 -9.810 1.00 95.12 97 ASP A N 1
ATOM 761 C CA . ASP A 1 97 ? 8.398 8.344 -9.941 1.00 95.12 97 ASP A CA 1
ATOM 762 C C . ASP A 1 97 ? 7.263 8.602 -8.959 1.00 95.12 97 ASP A C 1
ATOM 764 O O . ASP A 1 97 ? 7.457 9.163 -7.881 1.00 95.12 97 ASP A O 1
ATOM 768 N N . GLN A 1 98 ? 6.071 8.161 -9.337 1.00 96.75 98 GLN A N 1
ATOM 769 C CA . GLN A 1 98 ? 4.882 8.215 -8.511 1.00 96.75 98 GLN A CA 1
ATOM 770 C C . GLN A 1 98 ? 4.347 6.805 -8.295 1.00 96.75 98 GLN A C 1
ATOM 772 O O . GLN A 1 98 ? 4.169 6.052 -9.255 1.00 96.75 98 GLN A O 1
ATOM 777 N N . LEU A 1 99 ? 4.063 6.485 -7.036 1.00 97.19 99 LEU A N 1
ATOM 778 C CA . LEU A 1 99 ? 3.295 5.321 -6.621 1.00 97.19 99 LEU A CA 1
ATOM 779 C C . LEU A 1 99 ? 1.895 5.784 -6.220 1.00 97.19 99 LEU A C 1
ATOM 781 O O . LEU A 1 99 ? 1.746 6.564 -5.284 1.00 97.19 99 LEU A O 1
ATOM 785 N N . GLN A 1 100 ? 0.871 5.281 -6.897 1.00 97.81 100 GLN A N 1
ATOM 786 C CA . GLN A 1 100 ? -0.528 5.516 -6.574 1.00 97.81 100 GLN A CA 1
ATOM 787 C C . GLN A 1 100 ? -1.201 4.200 -6.183 1.00 97.81 100 GLN A C 1
ATOM 789 O O . GLN A 1 100 ? -1.082 3.196 -6.883 1.00 97.81 100 GLN A O 1
ATOM 794 N N . ILE A 1 101 ? -1.927 4.205 -5.070 1.00 97.38 101 ILE A N 1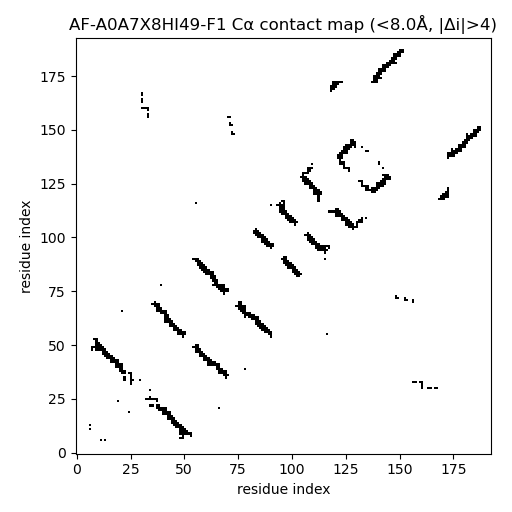
ATOM 795 C CA . ILE A 1 101 ? -2.636 3.044 -4.532 1.00 97.38 101 ILE A CA 1
ATOM 796 C C . ILE A 1 101 ? -4.099 3.427 -4.331 1.00 97.38 101 ILE A C 1
ATOM 798 O O . ILE A 1 101 ? -4.397 4.466 -3.752 1.00 97.38 101 ILE A O 1
ATOM 802 N N . HIS A 1 102 ? -5.007 2.574 -4.789 1.00 97.19 102 HIS A N 1
ATOM 803 C CA . HIS A 1 102 ? -6.441 2.650 -4.521 1.00 97.19 102 HIS A CA 1
ATOM 804 C C . HIS A 1 102 ? -6.866 1.369 -3.820 1.00 97.19 102 HIS A C 1
ATOM 806 O O . HIS A 1 102 ? -6.587 0.278 -4.324 1.00 97.19 102 HIS A O 1
ATOM 812 N N . LEU A 1 103 ? -7.540 1.492 -2.683 1.00 94.56 103 LEU A N 1
ATOM 813 C CA . LEU A 1 103 ? -8.047 0.370 -1.905 1.00 94.56 103 LEU A CA 1
ATOM 814 C C . LEU A 1 103 ? -9.536 0.583 -1.599 1.00 94.56 103 LEU A C 1
ATOM 816 O O . LEU A 1 103 ? -9.911 1.439 -0.802 1.00 94.56 103 LEU A O 1
ATOM 820 N N . GLY A 1 104 ? -10.381 -0.242 -2.214 1.00 92.06 104 GLY A N 1
ATOM 821 C CA . GLY A 1 104 ? -11.823 -0.031 -2.262 1.00 92.06 104 GLY A CA 1
ATOM 822 C C . GLY A 1 104 ? -12.165 1.278 -2.971 1.00 92.06 104 GLY A C 1
ATOM 823 O O . GLY A 1 104 ? -11.403 1.745 -3.819 1.00 92.06 104 GLY A O 1
ATOM 824 N N . ASP A 1 105 ? -13.293 1.859 -2.579 1.00 89.44 105 ASP A N 1
ATOM 825 C CA . ASP A 1 105 ? -13.727 3.186 -3.030 1.00 89.44 105 ASP A CA 1
ATOM 826 C C . ASP A 1 105 ? -13.295 4.297 -2.056 1.00 89.44 105 ASP A C 1
ATOM 828 O O . ASP A 1 105 ? -13.423 5.485 -2.346 1.00 89.44 105 ASP A O 1
ATOM 832 N N . ASP A 1 106 ? -12.729 3.902 -0.914 1.00 89.94 106 ASP A N 1
ATOM 833 C CA . ASP A 1 106 ? -12.594 4.780 0.240 1.00 89.94 106 ASP A CA 1
ATOM 834 C C . ASP A 1 106 ? -11.161 5.277 0.429 1.00 89.94 106 ASP A C 1
ATOM 836 O O . ASP A 1 106 ? -10.971 6.374 0.945 1.00 89.94 106 ASP A O 1
ATOM 840 N N . VAL A 1 107 ? -10.144 4.492 0.050 1.00 93.19 107 VAL A N 1
ATOM 841 C CA . VAL A 1 107 ? -8.738 4.796 0.357 1.00 93.19 107 VAL A CA 1
ATOM 842 C C . VAL A 1 107 ? -7.934 5.060 -0.910 1.00 93.19 107 VAL A C 1
ATOM 844 O O . VAL A 1 107 ? -7.855 4.214 -1.803 1.00 93.19 107 VAL A O 1
ATOM 847 N N . VAL A 1 108 ? -7.256 6.207 -0.938 1.00 96.94 108 VAL A N 1
ATOM 848 C CA . VAL A 1 108 ? -6.308 6.592 -1.987 1.00 96.94 108 VAL A CA 1
ATOM 849 C C . VAL A 1 108 ? -4.993 7.002 -1.340 1.00 96.94 108 VAL A C 1
ATOM 851 O O . VAL A 1 108 ? -4.981 7.824 -0.430 1.00 96.94 108 VAL A O 1
ATOM 854 N N . ALA A 1 109 ? -3.874 6.476 -1.826 1.00 96.75 109 ALA A N 1
ATOM 855 C CA . ALA A 1 109 ? -2.543 6.916 -1.430 1.00 96.75 109 ALA A CA 1
ATOM 856 C C . ALA A 1 109 ? -1.716 7.314 -2.653 1.00 96.75 109 ALA A C 1
ATOM 858 O O . ALA A 1 109 ? -1.797 6.672 -3.700 1.00 96.75 109 ALA A O 1
ATOM 859 N N . VAL A 1 110 ? -0.914 8.365 -2.515 1.00 97.62 110 VAL A N 1
ATOM 860 C CA . VAL A 1 110 ? 0.048 8.821 -3.522 1.00 97.62 110 VAL A CA 1
ATOM 861 C C . VAL A 1 110 ? 1.378 9.060 -2.842 1.00 97.62 110 VAL A C 1
ATOM 863 O O . VAL A 1 110 ? 1.424 9.716 -1.807 1.00 97.62 110 VAL A O 1
ATOM 866 N N . PHE A 1 111 ? 2.456 8.585 -3.444 1.00 97.12 111 PHE A N 1
ATOM 867 C CA . PHE A 1 111 ? 3.816 8.861 -3.012 1.00 97.12 111 PHE A CA 1
ATOM 868 C C . PHE A 1 111 ? 4.673 9.244 -4.208 1.00 97.12 111 PHE A C 1
ATOM 870 O O . PHE A 1 111 ? 4.474 8.713 -5.299 1.00 97.12 111 PHE A O 1
ATOM 877 N N . GLU A 1 112 ? 5.631 10.141 -4.003 1.00 97.19 112 GLU A N 1
ATOM 878 C CA . GLU A 1 112 ? 6.551 10.579 -5.050 1.00 97.19 112 GLU A CA 1
ATOM 879 C C . GLU A 1 112 ? 8.003 10.507 -4.594 1.00 97.19 112 GLU A C 1
ATOM 881 O O . GLU A 1 112 ? 8.346 10.877 -3.466 1.00 97.19 112 GLU A O 1
ATOM 886 N N . SER A 1 113 ? 8.859 10.009 -5.483 1.00 95.50 113 SER A N 1
ATOM 887 C CA . SER A 1 113 ? 10.305 9.940 -5.296 1.00 95.50 113 SER A CA 1
ATOM 888 C C . SER A 1 113 ? 11.006 11.103 -5.995 1.00 95.50 113 SER A C 1
ATOM 890 O O . SER A 1 113 ? 10.487 11.699 -6.939 1.00 95.50 113 SER A O 1
ATOM 892 N N . SER A 1 114 ? 12.223 11.408 -5.547 1.00 92.38 114 SER A N 1
ATOM 893 C CA . SER A 1 114 ? 13.144 12.333 -6.222 1.00 92.38 114 SER A CA 1
ATOM 894 C C . SER A 1 114 ? 14.206 11.624 -7.069 1.00 92.38 114 SER A C 1
ATOM 896 O O . SER A 1 114 ? 15.051 12.291 -7.668 1.00 92.38 114 SER A O 1
ATOM 898 N N . THR A 1 115 ? 14.182 10.286 -7.112 1.00 87.31 115 THR A N 1
ATOM 899 C CA . THR A 1 115 ? 15.062 9.469 -7.955 1.00 87.31 115 THR A CA 1
ATOM 900 C C . THR A 1 115 ? 14.279 8.410 -8.729 1.00 87.31 115 THR A C 1
ATOM 902 O O . THR A 1 115 ? 13.232 7.938 -8.280 1.00 87.31 115 THR A O 1
ATOM 905 N N . SER A 1 116 ? 14.846 7.987 -9.862 1.00 84.25 116 SER A N 1
ATOM 906 C CA . SER A 1 116 ? 14.405 6.845 -10.673 1.00 84.25 116 SER A CA 1
ATOM 907 C C . SER A 1 116 ? 15.644 5.994 -11.033 1.00 84.25 116 SER A C 1
ATOM 909 O O . SER A 1 116 ? 16.497 6.487 -11.776 1.00 84.25 116 SER A O 1
ATOM 911 N N . PRO A 1 117 ? 15.784 4.745 -10.540 1.00 81.50 117 PRO A N 1
ATOM 912 C CA . PRO A 1 117 ? 14.837 4.058 -9.674 1.00 81.50 117 PRO A CA 1
ATOM 913 C C . PRO A 1 117 ? 14.763 4.695 -8.269 1.00 81.50 117 PRO A C 1
ATOM 915 O O . PRO A 1 117 ? 15.713 5.341 -7.808 1.00 81.50 117 PRO A O 1
ATOM 918 N N . PRO A 1 118 ? 13.631 4.536 -7.580 1.00 84.31 118 PRO A N 1
ATOM 919 C CA . PRO A 1 118 ? 13.382 5.152 -6.287 1.00 84.31 118 PRO A CA 1
ATOM 920 C C . PRO A 1 118 ? 14.073 4.375 -5.168 1.00 84.31 118 PRO A C 1
ATOM 922 O O . PRO A 1 118 ? 13.894 3.168 -5.025 1.00 84.31 118 PRO A O 1
ATOM 925 N N . GLN A 1 119 ? 14.834 5.089 -4.340 1.00 86.19 119 GLN A N 1
ATOM 926 C CA . GLN A 1 119 ? 15.365 4.565 -3.071 1.00 86.19 119 GLN A CA 1
ATOM 927 C C . GLN A 1 119 ? 14.418 4.851 -1.891 1.00 86.19 119 GLN A C 1
ATOM 929 O O . GLN A 1 119 ? 14.637 4.399 -0.769 1.00 86.19 119 GLN A O 1
ATOM 934 N N . GLY A 1 120 ? 13.352 5.603 -2.153 1.00 90.94 120 GLY A N 1
ATOM 935 C CA . GLY A 1 120 ? 12.365 6.036 -1.183 1.00 90.94 120 GLY A CA 1
ATOM 936 C C . GLY A 1 120 ? 11.431 7.082 -1.775 1.00 90.94 120 GLY A C 1
ATOM 937 O O . GLY A 1 120 ? 11.580 7.476 -2.937 1.00 90.94 120 GLY A O 1
ATOM 938 N N . PHE A 1 121 ? 10.494 7.557 -0.961 1.00 94.38 121 PHE A N 1
ATOM 939 C CA . PHE A 1 121 ? 9.624 8.676 -1.311 1.00 94.38 121 PHE A CA 1
ATOM 940 C C . PHE A 1 121 ? 9.961 9.907 -0.474 1.00 94.38 121 PHE A C 1
ATOM 942 O O . PHE A 1 121 ? 10.162 9.820 0.735 1.00 94.38 121 PHE A O 1
ATOM 949 N N . VAL A 1 122 ? 9.993 11.068 -1.130 1.00 95.31 122 VAL A N 1
ATOM 950 C CA . VAL A 1 122 ? 10.246 12.364 -0.479 1.00 95.31 122 VAL A CA 1
ATOM 951 C C . VAL A 1 122 ? 8.963 13.012 0.021 1.00 95.31 122 VAL A C 1
ATOM 953 O O . VAL A 1 122 ? 8.999 13.826 0.943 1.00 95.31 122 VAL A O 1
ATOM 956 N N . ARG A 1 123 ? 7.827 12.649 -0.582 1.00 96.56 123 ARG A N 1
ATOM 957 C CA . ARG A 1 123 ? 6.505 13.106 -0.170 1.00 96.56 123 ARG A CA 1
ATOM 958 C C . ARG A 1 123 ? 5.435 12.057 -0.411 1.00 96.56 123 ARG A C 1
ATOM 960 O O . ARG A 1 123 ? 5.567 11.220 -1.305 1.00 96.56 123 ARG A O 1
ATOM 967 N N . GLY A 1 124 ? 4.359 12.137 0.354 1.00 97.12 124 GLY A N 1
ATOM 968 C CA . GLY A 1 124 ? 3.189 11.303 0.164 1.00 97.12 124 GLY A CA 1
ATOM 969 C C . GLY A 1 124 ? 1.939 11.873 0.810 1.00 97.12 124 GLY A C 1
ATOM 970 O O . GLY A 1 124 ? 1.994 12.738 1.683 1.00 97.12 124 GLY A O 1
ATOM 971 N N . ALA A 1 125 ? 0.796 11.373 0.368 1.00 97.38 125 ALA A N 1
ATOM 972 C CA . ALA A 1 125 ? -0.485 11.685 0.961 1.00 97.38 125 ALA A CA 1
ATOM 973 C C . ALA A 1 125 ? -1.400 10.461 0.922 1.00 97.38 125 ALA A C 1
ATOM 975 O O . ALA A 1 125 ? -1.460 9.761 -0.089 1.00 97.38 125 ALA A O 1
ATOM 976 N N . VAL A 1 126 ? -2.121 10.216 2.013 1.00 95.25 126 VAL A N 1
ATOM 977 C CA . VAL A 1 126 ? -3.144 9.169 2.105 1.00 95.25 126 VAL A CA 1
ATOM 978 C C . VAL A 1 126 ? -4.461 9.824 2.479 1.00 95.25 126 VAL A C 1
ATOM 980 O O . VAL A 1 126 ? -4.531 10.553 3.462 1.00 95.25 126 VAL A O 1
ATOM 983 N N . GLY A 1 127 ? -5.496 9.557 1.696 1.00 94.44 127 GLY A N 1
ATOM 984 C CA . GLY A 1 127 ? -6.862 9.983 1.944 1.00 94.44 127 GLY A CA 1
ATOM 985 C C . GLY A 1 127 ? -7.745 8.776 2.223 1.00 94.44 127 GLY A C 1
ATOM 986 O O . GLY A 1 127 ? -7.648 7.766 1.525 1.00 94.44 127 GLY A O 1
ATOM 987 N N . TRP A 1 128 ? -8.625 8.891 3.213 1.00 92.44 128 TRP A N 1
ATOM 988 C CA . TRP A 1 128 ? -9.683 7.925 3.475 1.00 92.44 128 TRP A CA 1
ATOM 989 C C . TRP A 1 128 ? -11.037 8.635 3.576 1.00 92.44 128 TRP A C 1
ATOM 991 O O . TRP A 1 128 ? -11.198 9.533 4.398 1.00 92.44 128 TRP A O 1
ATOM 1001 N N . ASN A 1 129 ? -11.993 8.263 2.717 1.00 90.19 129 ASN A N 1
ATOM 1002 C CA . ASN A 1 129 ? -13.296 8.918 2.530 1.00 90.19 129 ASN A CA 1
ATOM 1003 C C . ASN A 1 129 ? -13.189 10.416 2.191 1.00 90.19 129 ASN A C 1
ATOM 1005 O O . ASN A 1 129 ? -14.053 11.216 2.550 1.00 90.19 129 ASN A O 1
ATOM 1009 N N . GLN A 1 130 ? -12.101 10.820 1.532 1.00 85.19 130 GLN A N 1
ATOM 1010 C CA . GLN A 1 130 ? -11.820 12.216 1.164 1.00 85.19 130 GLN A CA 1
ATOM 1011 C C . GLN A 1 130 ? -11.505 12.384 -0.335 1.00 85.19 130 GLN A C 1
ATOM 1013 O O . GLN A 1 130 ? -11.200 13.487 -0.782 1.00 85.19 130 GLN A O 1
ATOM 1018 N N . GLY A 1 131 ? -11.585 11.306 -1.124 1.00 86.31 131 GLY A N 1
ATOM 1019 C CA . GLY A 1 131 ? -11.169 11.303 -2.526 1.00 86.31 131 GLY A CA 1
ATOM 1020 C C . GLY A 1 131 ? -9.647 11.366 -2.683 1.00 86.31 131 GLY A C 1
ATOM 1021 O O . GLY A 1 131 ? -8.904 10.799 -1.885 1.00 86.31 131 GLY A O 1
ATOM 1022 N N . GLN A 1 132 ? -9.183 12.035 -3.740 1.00 89.50 132 GLN A N 1
ATOM 1023 C CA . GLN A 1 132 ? -7.763 12.154 -4.073 1.00 89.50 132 GLN A CA 1
ATOM 1024 C C . GLN A 1 132 ? -7.059 13.131 -3.108 1.00 89.50 132 GLN A C 1
ATOM 1026 O O . GLN A 1 132 ? -7.362 14.326 -3.147 1.00 89.50 132 GLN A O 1
ATOM 1031 N N . PRO A 1 133 ? -6.111 12.676 -2.266 1.00 91.88 133 PRO A N 1
ATOM 1032 C CA . PRO A 1 133 ? -5.446 13.552 -1.309 1.00 91.88 133 PRO A CA 1
ATOM 1033 C C . PRO A 1 133 ? -4.455 14.498 -2.003 1.00 91.88 133 PRO A C 1
ATOM 1035 O O . PRO A 1 133 ? -3.848 14.153 -3.024 1.00 91.88 133 PRO A O 1
ATOM 1038 N N . ALA A 1 134 ? -4.277 15.690 -1.430 1.00 92.19 134 ALA A N 1
ATOM 1039 C CA . ALA A 1 134 ? -3.308 16.674 -1.903 1.00 92.19 134 ALA A CA 1
ATOM 1040 C C . ALA A 1 134 ? -1.907 16.349 -1.367 1.00 92.19 134 ALA A C 1
ATOM 1042 O O . ALA A 1 134 ? -1.724 16.170 -0.163 1.00 92.19 134 ALA A O 1
ATOM 1043 N N . LEU A 1 135 ? -0.914 16.302 -2.257 1.00 95.31 135 LEU A N 1
ATOM 1044 C CA . LEU A 1 135 ? 0.475 16.073 -1.865 1.00 95.31 135 LEU A CA 1
ATOM 1045 C C . LEU A 1 135 ? 1.063 17.300 -1.145 1.00 95.31 135 LEU A C 1
ATOM 1047 O O . LEU A 1 135 ? 0.882 18.424 -1.623 1.00 95.31 135 LEU A O 1
ATOM 1051 N N . PRO A 1 136 ? 1.803 17.107 -0.039 1.00 95.81 136 PRO A N 1
ATOM 1052 C CA . PRO A 1 136 ? 2.561 18.180 0.597 1.00 95.81 136 PRO A CA 1
ATOM 1053 C C . PRO A 1 136 ? 3.819 18.542 -0.216 1.00 95.81 136 PRO A C 1
ATOM 1055 O O . PRO A 1 136 ? 4.161 17.897 -1.212 1.00 95.81 136 PRO A O 1
ATOM 1058 N N . THR A 1 137 ? 4.542 19.581 0.208 1.00 94.31 137 THR A N 1
ATOM 1059 C CA . THR A 1 137 ? 5.848 19.924 -0.384 1.00 94.31 137 THR A CA 1
ATOM 1060 C C . THR A 1 137 ? 6.882 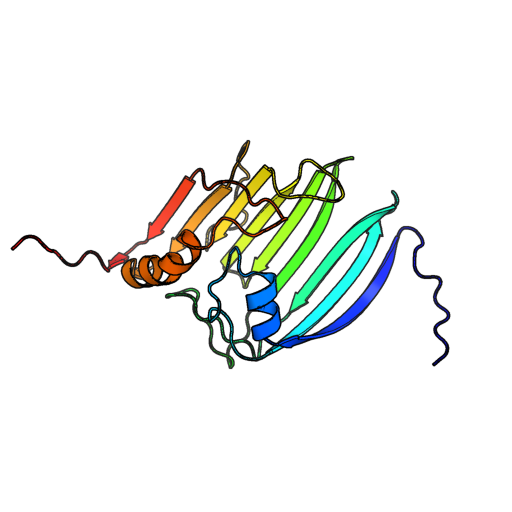18.827 -0.111 1.00 94.31 137 THR A C 1
ATOM 1062 O O . THR A 1 137 ? 7.597 18.420 -1.025 1.00 94.31 137 THR A O 1
ATOM 1065 N N . THR A 1 138 ? 6.914 18.314 1.120 1.00 94.25 138 THR A N 1
ATOM 1066 C CA . THR A 1 138 ? 7.752 17.208 1.608 1.00 94.25 138 THR A CA 1
ATOM 1067 C C . THR A 1 138 ? 6.950 16.366 2.596 1.00 94.25 138 THR A C 1
ATOM 1069 O O . THR A 1 138 ? 5.863 16.768 2.999 1.00 94.25 138 THR A O 1
ATOM 1072 N N . GLY A 1 139 ? 7.454 15.188 2.962 1.00 94.19 139 GLY A N 1
ATOM 1073 C CA . GLY A 1 139 ? 6.874 14.390 4.039 1.00 94.19 139 GLY A CA 1
ATOM 1074 C C . GLY A 1 139 ? 5.504 13.791 3.713 1.00 94.19 139 GLY A C 1
ATOM 1075 O O . GLY A 1 139 ? 5.089 13.707 2.559 1.00 94.19 139 GLY A O 1
ATOM 1076 N N . LEU A 1 140 ? 4.821 13.287 4.734 1.00 95.19 140 LEU A N 1
ATOM 1077 C CA . LEU A 1 140 ? 3.592 12.510 4.607 1.00 95.19 140 LEU A CA 1
ATOM 1078 C C . LEU A 1 140 ? 2.421 13.212 5.295 1.00 95.19 140 LEU A C 1
ATOM 1080 O O . LEU A 1 140 ? 2.514 13.588 6.465 1.00 95.19 140 LEU A O 1
ATOM 1084 N N . VAL A 1 141 ? 1.301 13.331 4.584 1.00 95.00 141 VAL A N 1
ATOM 1085 C CA . VAL A 1 141 ? 0.016 13.773 5.145 1.00 95.00 141 VAL A CA 1
ATOM 1086 C C . VAL A 1 141 ? -0.991 12.627 5.123 1.00 95.00 141 VAL A C 1
ATOM 1088 O O . VAL A 1 141 ? -1.137 11.937 4.117 1.00 95.00 141 VAL A O 1
ATOM 1091 N N . LEU A 1 142 ? -1.703 12.430 6.228 1.00 92.69 142 LEU A N 1
ATOM 1092 C CA . LEU A 1 142 ? -2.793 11.466 6.348 1.00 92.69 142 LEU A CA 1
ATOM 1093 C C . LEU A 1 142 ? -4.095 12.213 6.635 1.00 92.69 142 LEU A C 1
ATOM 1095 O O . LEU A 1 142 ? -4.199 12.897 7.650 1.00 92.69 142 LEU A O 1
ATOM 1099 N N . ASP A 1 143 ? -5.079 12.053 5.760 1.00 92.19 143 ASP A N 1
ATOM 1100 C CA . ASP A 1 143 ? -6.392 12.682 5.843 1.00 92.19 143 ASP A CA 1
ATOM 1101 C C . ASP A 1 143 ? -7.467 11.610 5.947 1.00 92.19 143 ASP A C 1
ATOM 1103 O O . ASP A 1 143 ? -7.850 10.982 4.960 1.00 92.19 143 ASP A O 1
ATOM 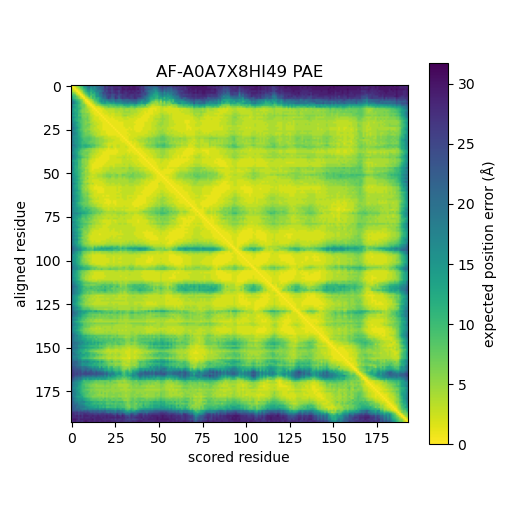1107 N N . LEU A 1 144 ? -7.942 11.380 7.163 1.00 88.25 144 LEU A N 1
ATOM 1108 C CA . LEU A 1 144 ? -8.842 10.284 7.479 1.00 88.25 144 LEU A CA 1
ATOM 1109 C C . LEU A 1 144 ? -10.202 10.842 7.879 1.00 88.25 144 LEU A C 1
ATOM 1111 O O . LEU A 1 144 ? -10.291 11.636 8.816 1.00 88.25 144 LEU A O 1
ATOM 1115 N N . ALA A 1 145 ? -11.255 10.415 7.185 1.00 88.56 145 ALA A N 1
ATOM 1116 C CA . ALA A 1 145 ? -12.628 10.712 7.558 1.00 88.56 145 ALA A CA 1
ATOM 1117 C C . ALA A 1 145 ? -13.408 9.427 7.851 1.00 88.56 145 ALA A C 1
ATOM 1119 O O . ALA A 1 145 ? -13.454 8.510 7.031 1.00 88.56 145 ALA A O 1
ATOM 1120 N N . SER A 1 146 ? -14.055 9.366 9.011 1.00 86.94 146 SER A N 1
ATOM 1121 C CA . SER A 1 146 ? -14.897 8.236 9.402 1.00 86.94 146 SER A CA 1
ATOM 1122 C C . SER A 1 146 ? -16.152 8.698 10.137 1.00 86.94 146 SER A C 1
ATOM 1124 O O . SER A 1 146 ? -16.182 9.773 10.723 1.00 86.94 146 SER A O 1
ATOM 1126 N N . ALA A 1 147 ? -17.212 7.890 10.112 1.00 86.00 147 ALA A N 1
ATOM 1127 C CA . ALA A 1 147 ? -18.387 8.161 10.945 1.00 86.00 147 ALA A CA 1
ATOM 1128 C C . ALA A 1 147 ? -18.069 7.904 12.430 1.00 86.00 147 ALA A C 1
ATOM 1130 O O . ALA A 1 147 ? -18.423 8.686 13.307 1.00 86.00 147 ALA A O 1
ATOM 1131 N N . GLU A 1 148 ? -17.343 6.822 12.706 1.00 85.00 148 GLU A N 1
ATOM 1132 C CA . GLU A 1 148 ? -16.905 6.445 14.045 1.00 85.00 148 GLU A CA 1
ATOM 1133 C C . GLU A 1 148 ? -15.433 6.029 14.003 1.00 85.00 148 GLU A C 1
ATOM 1135 O O . GLU A 1 148 ? -14.981 5.398 13.039 1.00 85.00 148 GLU A O 1
ATOM 1140 N N . LEU A 1 149 ? -14.669 6.420 15.021 1.00 86.44 149 LEU A N 1
ATOM 1141 C CA . LEU A 1 149 ? -13.317 5.926 15.241 1.00 86.44 149 LEU A CA 1
ATOM 1142 C C . LEU A 1 149 ? -13.109 5.591 16.715 1.00 86.44 149 LEU A C 1
ATOM 1144 O O . LEU A 1 149 ? -13.250 6.453 17.582 1.00 86.44 149 LEU A O 1
ATOM 1148 N N . ASP A 1 150 ? -12.691 4.357 16.968 1.00 87.94 150 ASP A N 1
ATOM 1149 C CA . ASP A 1 150 ? -12.180 3.938 18.266 1.00 87.94 150 ASP A CA 1
ATOM 1150 C C . ASP A 1 150 ? -10.650 3.992 18.259 1.00 87.94 150 ASP A C 1
ATOM 1152 O O . ASP A 1 150 ? -10.014 3.241 17.524 1.00 87.94 150 ASP A O 1
ATOM 1156 N N . ILE A 1 151 ? -10.052 4.910 19.019 1.00 85.25 151 ILE A N 1
ATOM 1157 C CA . ILE A 1 151 ? -8.617 5.231 18.918 1.00 85.25 151 ILE A CA 1
ATOM 1158 C C . ILE A 1 151 ? -7.730 4.189 19.608 1.00 85.25 151 ILE A C 1
ATOM 1160 O O . ILE A 1 151 ? -6.614 3.935 19.151 1.00 85.25 151 ILE A O 1
ATOM 1164 N N . GLU A 1 152 ? -8.199 3.572 20.691 1.00 89.12 152 GLU A N 1
ATOM 1165 C CA . GLU A 1 152 ? -7.383 2.665 21.505 1.00 89.12 152 GLU A CA 1
ATOM 1166 C C . GLU A 1 152 ? -6.874 1.444 20.705 1.00 89.12 152 GLU A C 1
ATOM 1168 O O . GLU A 1 152 ? -5.661 1.195 20.703 1.00 89.12 152 GLU A O 1
ATOM 1173 N N . PRO A 1 153 ? -7.713 0.742 19.913 1.00 89.44 153 PRO A N 1
ATOM 1174 C CA . PRO A 1 153 ? -7.249 -0.308 19.007 1.00 89.44 153 PRO A CA 1
ATOM 1175 C C . PRO A 1 153 ? -6.173 0.147 18.007 1.00 89.44 153 PRO A C 1
ATOM 1177 O O . PRO A 1 153 ? -5.264 -0.623 17.696 1.00 89.44 153 PRO A O 1
ATOM 1180 N N . TRP A 1 154 ? -6.243 1.391 17.516 1.00 87.31 154 TRP A N 1
ATOM 1181 C CA . TRP A 1 154 ? -5.244 1.951 16.595 1.00 87.31 154 TRP A CA 1
ATOM 1182 C C . TRP A 1 154 ? -3.890 2.171 17.255 1.00 87.31 154 TRP A C 1
ATOM 1184 O O . TRP A 1 154 ? -2.866 1.809 16.674 1.00 87.31 154 TRP A O 1
ATOM 1194 N N . LEU A 1 155 ? -3.869 2.717 18.470 1.00 85.75 155 LEU A N 1
ATOM 1195 C CA . LEU A 1 155 ? -2.625 2.922 19.213 1.00 85.75 155 LEU A CA 1
ATOM 1196 C C . LEU A 1 155 ? -1.937 1.589 19.525 1.00 85.75 155 LEU A C 1
ATOM 1198 O O . LEU A 1 155 ? -0.735 1.446 19.295 1.00 85.75 155 LEU A O 1
ATOM 1202 N N . ASN A 1 156 ? -2.714 0.596 19.961 1.00 87.31 156 ASN A N 1
ATOM 1203 C CA . ASN A 1 156 ? -2.209 -0.744 20.250 1.00 87.31 156 ASN A CA 1
ATOM 1204 C C . ASN A 1 156 ? -1.651 -1.428 18.994 1.00 87.31 156 ASN A C 1
ATOM 1206 O O . ASN A 1 156 ? -0.583 -2.036 19.044 1.00 87.31 156 ASN A O 1
ATOM 1210 N N . TRP A 1 157 ? -2.334 -1.284 17.855 1.00 87.75 157 TRP A N 1
ATOM 1211 C CA . TRP A 1 157 ? -1.889 -1.844 16.578 1.00 87.75 157 TRP A CA 1
ATOM 1212 C C . TRP A 1 157 ? -0.601 -1.192 16.050 1.00 87.75 157 TRP A C 1
ATOM 1214 O O . TRP A 1 157 ? 0.254 -1.880 15.494 1.00 87.75 157 TRP A O 1
ATOM 1224 N N . LEU A 1 158 ? -0.429 0.121 16.244 1.00 83.38 158 LEU A N 1
ATOM 1225 C CA . LEU A 1 158 ? 0.772 0.852 15.819 1.00 83.38 158 LEU A CA 1
ATOM 1226 C C . LEU A 1 158 ? 1.982 0.617 16.738 1.00 83.38 158 LEU A C 1
ATOM 1228 O O . LEU A 1 158 ? 3.116 0.727 16.277 1.00 83.38 158 LEU A O 1
ATOM 1232 N N . GLY A 1 159 ? 1.763 0.290 18.016 1.00 82.56 159 GLY A N 1
ATOM 1233 C CA . GLY A 1 159 ? 2.802 0.075 19.034 1.00 82.56 159 GLY A CA 1
ATOM 1234 C C . GLY A 1 159 ? 4.049 -0.690 18.550 1.00 82.56 159 GLY A C 1
ATOM 1235 O O . GLY A 1 159 ? 5.161 -0.173 18.689 1.00 82.56 159 GLY A O 1
ATOM 1236 N N . PRO A 1 160 ? 3.896 -1.884 17.944 1.00 80.81 160 PRO A N 1
ATOM 1237 C CA . PRO A 1 160 ? 5.017 -2.684 17.449 1.00 80.81 160 PRO A CA 1
ATOM 1238 C C . PRO A 1 160 ? 5.850 -2.014 16.346 1.00 80.81 160 PRO A C 1
ATOM 1240 O O . PRO A 1 160 ? 7.059 -2.232 16.291 1.00 80.81 160 PRO A O 1
ATOM 1243 N N . LEU A 1 161 ? 5.240 -1.187 15.487 1.00 77.94 161 LEU A N 1
ATOM 1244 C CA . LEU A 1 161 ? 5.944 -0.514 14.387 1.00 77.94 161 LEU A CA 1
ATOM 1245 C C . LEU A 1 161 ? 6.957 0.509 14.907 1.00 77.94 161 LEU A C 1
ATOM 1247 O O . LEU A 1 161 ? 8.068 0.607 14.387 1.00 77.94 161 LEU A O 1
ATOM 1251 N N . TRP A 1 162 ? 6.614 1.224 15.981 1.00 69.44 162 TRP A N 1
ATOM 1252 C CA . TRP A 1 162 ? 7.498 2.219 16.597 1.00 69.44 162 TRP A CA 1
ATOM 1253 C C . TRP A 1 162 ? 8.769 1.607 17.191 1.00 69.44 162 TRP A C 1
ATOM 1255 O O . TRP A 1 162 ? 9.787 2.283 17.300 1.00 69.44 162 TRP A O 1
ATOM 1265 N N . GLN A 1 163 ? 8.732 0.318 17.532 1.00 70.12 163 GLN A N 1
ATOM 1266 C CA . GLN A 1 163 ? 9.889 -0.419 18.042 1.00 70.12 163 GLN A CA 1
ATOM 1267 C C . GLN A 1 163 ? 10.790 -0.957 16.914 1.00 70.12 163 GLN A C 1
ATOM 1269 O O . GLN A 1 163 ? 11.918 -1.365 17.177 1.00 70.12 163 GLN A O 1
ATOM 1274 N N . GLN A 1 164 ? 10.312 -0.955 15.662 1.00 64.88 164 GLN A N 1
ATOM 1275 C CA . GLN A 1 164 ? 10.950 -1.609 14.508 1.00 64.88 164 GLN A CA 1
ATOM 1276 C C . GLN A 1 164 ? 11.440 -0.629 13.425 1.00 64.88 164 GLN A C 1
ATOM 1278 O O . GLN A 1 164 ? 11.988 -1.067 12.415 1.00 64.88 164 GLN A O 1
ATOM 1283 N N . ALA A 1 165 ? 11.291 0.686 13.618 1.00 58.88 165 ALA A N 1
ATOM 1284 C CA . ALA A 1 165 ? 11.461 1.732 12.596 1.00 58.88 165 ALA A CA 1
ATOM 1285 C C . ALA A 1 165 ? 12.894 1.948 12.031 1.00 58.88 165 ALA A C 1
ATOM 1287 O O . ALA A 1 165 ? 13.181 3.004 11.476 1.00 58.88 165 ALA A O 1
ATOM 1288 N N . GLY A 1 166 ? 13.808 0.977 12.142 1.00 56.25 166 GLY A N 1
ATOM 1289 C CA . GLY A 1 166 ? 15.223 1.122 11.774 1.00 56.25 166 GLY A CA 1
ATOM 1290 C C . GLY A 1 166 ? 15.765 0.194 10.676 1.00 56.25 166 GLY A C 1
ATOM 1291 O O . GLY A 1 166 ? 16.951 0.289 10.376 1.00 56.25 166 GLY A O 1
ATOM 1292 N N . THR A 1 167 ? 14.972 -0.717 10.091 1.00 61.34 167 THR A N 1
ATOM 1293 C CA . THR A 1 167 ? 15.522 -1.830 9.275 1.00 61.34 167 THR A CA 1
ATOM 1294 C C . THR A 1 167 ? 15.196 -1.819 7.775 1.00 61.34 167 THR A C 1
ATOM 1296 O O . THR A 1 167 ? 15.613 -2.743 7.076 1.00 61.34 167 THR A O 1
ATOM 1299 N N . SER A 1 168 ? 14.489 -0.819 7.233 1.00 69.56 168 SER A N 1
ATOM 1300 C CA . SER A 1 168 ? 14.163 -0.783 5.795 1.00 69.56 168 SER A CA 1
ATOM 1301 C C . SER A 1 168 ? 15.190 -0.014 4.962 1.00 69.56 168 SER A C 1
ATOM 1303 O O . SER A 1 168 ? 15.500 1.140 5.239 1.00 69.56 168 SER A O 1
ATOM 1305 N N . SER A 1 169 ? 15.662 -0.624 3.869 1.00 75.50 169 SER A N 1
ATOM 1306 C CA . SER A 1 169 ? 16.493 0.061 2.866 1.00 75.50 169 SER A CA 1
ATOM 1307 C C . SER A 1 169 ? 15.703 1.059 2.014 1.00 75.50 169 SER A C 1
ATOM 1309 O O . SER A 1 169 ? 16.291 1.959 1.424 1.00 75.50 169 SER A O 1
ATOM 1311 N N . PHE A 1 170 ? 14.380 0.890 1.930 1.00 82.06 170 PHE A N 1
ATOM 1312 C CA . PHE A 1 170 ? 13.479 1.832 1.276 1.00 82.06 170 PHE A CA 1
ATOM 1313 C C . PHE A 1 170 ? 13.068 2.929 2.262 1.00 82.06 170 PHE A C 1
ATOM 1315 O O . PHE A 1 170 ? 12.572 2.626 3.352 1.00 82.06 170 PHE A O 1
ATOM 1322 N N . GLN A 1 171 ? 13.280 4.191 1.888 1.00 86.19 171 GLN A N 1
ATOM 1323 C CA . GLN A 1 171 ? 12.996 5.339 2.751 1.00 86.19 171 GLN A CA 1
ATOM 1324 C C . GLN A 1 171 ? 11.543 5.800 2.585 1.00 86.19 171 GLN A C 1
ATOM 1326 O O . GLN A 1 171 ? 11.119 6.194 1.498 1.00 86.19 171 GLN A O 1
ATOM 1331 N N . TRP A 1 172 ? 10.775 5.771 3.672 1.00 85.44 172 TRP A N 1
ATOM 1332 C CA . TRP A 1 172 ? 9.419 6.318 3.710 1.00 85.44 172 TRP A CA 1
ATOM 1333 C C . TRP A 1 172 ? 9.436 7.782 4.189 1.00 85.44 172 TRP A C 1
ATOM 1335 O O . TRP A 1 172 ? 10.254 8.128 5.044 1.00 85.44 172 TRP A O 1
ATOM 1345 N N . PRO A 1 173 ? 8.545 8.647 3.671 1.00 88.38 173 PRO A N 1
ATOM 1346 C CA . PRO A 1 173 ? 8.481 10.046 4.063 1.00 88.38 173 PRO A CA 1
ATOM 1347 C C . PRO A 1 173 ? 7.985 10.163 5.506 1.00 88.38 173 PRO A C 1
ATOM 1349 O O . PRO A 1 173 ? 7.093 9.428 5.933 1.00 88.38 173 PRO A O 1
ATOM 1352 N N . THR A 1 174 ? 8.545 11.107 6.260 1.00 88.69 174 THR A N 1
ATOM 1353 C CA . THR A 1 174 ? 8.163 11.352 7.656 1.00 88.69 174 THR A CA 1
ATOM 1354 C C . THR A 1 174 ? 6.738 11.884 7.750 1.00 88.69 174 THR A C 1
ATOM 1356 O O . THR A 1 174 ? 6.366 12.767 6.979 1.00 88.69 174 THR A O 1
ATOM 1359 N N . LEU A 1 175 ? 5.951 11.398 8.713 1.00 88.69 175 LEU A N 1
ATOM 1360 C CA . LEU A 1 175 ? 4.615 11.930 8.985 1.00 88.69 175 LEU A CA 1
ATOM 1361 C C . LEU A 1 175 ? 4.704 13.396 9.433 1.00 88.69 175 LEU A C 1
ATOM 1363 O O . LEU A 1 175 ? 5.171 13.685 10.530 1.00 88.69 175 LEU A O 1
ATOM 1367 N N . GLU A 1 176 ? 4.237 14.311 8.587 1.00 90.44 176 GLU A N 1
ATOM 1368 C CA . GLU A 1 176 ? 4.167 15.744 8.889 1.00 90.44 176 GLU A CA 1
ATOM 1369 C C . GLU A 1 176 ? 2.813 16.123 9.483 1.00 90.44 176 GLU A C 1
ATOM 1371 O O . GLU A 1 176 ? 2.719 17.017 10.325 1.00 90.44 176 GLU A O 1
ATOM 1376 N N . ARG A 1 177 ? 1.737 15.468 9.030 1.00 90.88 177 ARG A N 1
ATOM 1377 C CA . ARG A 1 177 ? 0.382 15.807 9.466 1.00 90.88 177 ARG A CA 1
ATOM 1378 C C . ARG A 1 177 ? -0.542 14.606 9.447 1.00 90.88 177 ARG A C 1
ATOM 1380 O O . ARG A 1 177 ? -0.634 13.897 8.451 1.00 90.88 177 ARG A O 1
ATOM 1387 N N . LEU A 1 178 ? -1.308 14.469 10.521 1.00 89.69 178 LEU A N 1
ATOM 1388 C CA . LEU A 1 178 ? -2.463 13.589 10.603 1.00 89.69 178 LEU A CA 1
ATOM 1389 C C . LEU A 1 178 ? -3.701 14.451 10.858 1.00 89.69 178 LEU A C 1
ATOM 1391 O O . LEU A 1 178 ? -3.797 15.114 11.889 1.00 89.69 178 LEU A O 1
ATOM 1395 N N . ARG A 1 179 ? -4.638 14.461 9.911 1.00 88.38 179 ARG A N 1
ATOM 1396 C CA . ARG A 1 179 ? -5.973 15.027 10.089 1.00 88.38 179 ARG A CA 1
ATOM 1397 C C . ARG A 1 179 ? -6.959 13.885 10.223 1.00 88.38 179 ARG A C 1
ATOM 1399 O O . ARG A 1 179 ? -7.155 13.112 9.290 1.00 88.38 179 ARG A O 1
ATOM 1406 N N . LEU A 1 180 ? -7.592 13.813 11.384 1.00 86.75 180 LEU A N 1
ATOM 1407 C CA . LEU A 1 180 ? -8.682 12.893 11.640 1.00 86.75 180 LEU A CA 1
ATOM 1408 C C . LEU A 1 180 ? -9.978 13.690 11.775 1.00 86.75 180 LEU A C 1
ATOM 1410 O O . LEU A 1 180 ? -10.094 14.549 12.648 1.00 86.75 180 LEU A O 1
ATOM 1414 N N . LYS A 1 181 ? -10.952 13.384 10.922 1.00 86.00 181 LYS A N 1
ATOM 1415 C CA . LYS A 1 181 ? -12.331 13.843 11.049 1.00 86.00 181 LYS A CA 1
ATOM 1416 C C . LYS A 1 181 ? -13.200 12.637 11.380 1.00 86.00 181 LYS A C 1
ATOM 1418 O O . LYS A 1 181 ?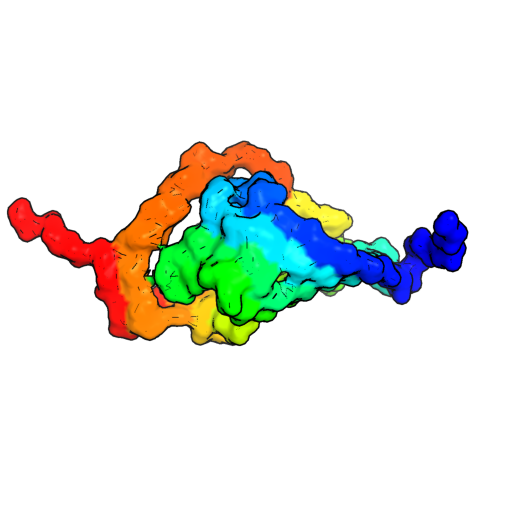 -13.382 11.767 10.536 1.00 86.00 181 LYS A O 1
ATOM 1423 N N . ALA A 1 182 ? -13.742 12.602 12.587 1.00 86.00 182 ALA A N 1
ATOM 1424 C CA . ALA A 1 182 ? -14.701 11.585 12.983 1.00 86.00 182 ALA A CA 1
ATOM 1425 C C . ALA A 1 182 ? -15.946 12.244 13.571 1.00 86.00 182 ALA A C 1
ATOM 1427 O O . ALA A 1 182 ? -15.816 13.160 14.385 1.00 86.00 182 ALA A O 1
ATOM 1428 N N . ASP A 1 183 ? -17.133 11.791 13.165 1.00 85.12 183 ASP A N 1
ATOM 1429 C CA . ASP A 1 183 ? -18.389 12.304 13.733 1.00 85.12 183 ASP A CA 1
ATOM 1430 C C . ASP A 1 183 ? -18.556 11.834 15.189 1.00 85.12 183 ASP A C 1
ATOM 1432 O O . ASP A 1 183 ? -19.119 12.543 16.025 1.00 85.12 183 ASP A O 1
ATOM 1436 N N . LYS A 1 184 ? -18.000 10.660 15.513 1.00 82.88 184 LYS A N 1
ATOM 1437 C CA . LYS A 1 184 ? -17.923 10.100 16.862 1.00 82.88 184 LYS A CA 1
ATOM 1438 C C . LYS A 1 184 ? -16.544 9.495 17.125 1.00 82.88 184 LYS A C 1
ATOM 1440 O O . LYS A 1 184 ? -16.047 8.692 16.338 1.00 82.88 184 LYS A O 1
ATOM 1445 N N . VAL A 1 185 ? -15.948 9.847 18.262 1.00 79.56 185 VAL A N 1
ATOM 1446 C CA . VAL A 1 185 ? -14.674 9.282 18.730 1.00 79.56 185 VAL A CA 1
ATOM 1447 C C . VAL A 1 185 ? -14.891 8.571 20.061 1.00 79.56 185 VAL A C 1
ATOM 1449 O O . VAL A 1 185 ? -15.481 9.144 20.977 1.00 79.56 185 VAL A O 1
ATOM 1452 N N . THR A 1 186 ? -14.401 7.338 20.174 1.00 82.38 186 THR A N 1
ATOM 1453 C CA . THR A 1 186 ? -14.391 6.544 21.414 1.00 82.38 186 THR A CA 1
ATOM 1454 C C . THR A 1 186 ? -12.960 6.125 21.778 1.00 82.38 186 THR A C 1
ATOM 1456 O O . THR A 1 186 ? -12.035 6.311 20.986 1.00 82.38 186 THR A O 1
ATOM 1459 N N . GLY A 1 187 ? -12.756 5.615 22.998 1.00 71.00 187 GLY A N 1
ATOM 1460 C CA . GLY A 1 187 ? -11.445 5.114 23.450 1.00 71.00 187 GLY A CA 1
ATOM 1461 C C . GLY A 1 187 ? -10.635 6.074 24.335 1.00 71.00 187 GLY A C 1
ATOM 1462 O O . GLY A 1 187 ? -9.569 5.711 24.811 1.00 71.00 187 GLY A O 1
ATOM 1463 N N . PHE A 1 188 ? -11.148 7.274 24.634 1.00 65.62 188 PHE A N 1
ATOM 1464 C CA . PHE A 1 188 ? -10.663 8.099 25.752 1.00 65.62 188 PHE A CA 1
ATOM 1465 C C . PHE A 1 188 ? -11.571 7.908 26.972 1.00 65.62 188 PHE A C 1
ATOM 1467 O O . PHE A 1 188 ? -12.267 8.832 27.396 1.00 65.62 188 PHE A O 1
ATOM 1474 N N . ALA A 1 189 ? -11.641 6.691 27.512 1.00 54.00 189 ALA A N 1
ATOM 1475 C CA . ALA A 1 189 ? -12.322 6.497 28.786 1.00 54.00 189 ALA A CA 1
ATOM 1476 C C . ALA A 1 189 ? -11.535 7.227 29.890 1.00 54.00 189 ALA A C 1
ATOM 1478 O O . ALA A 1 189 ? -10.326 7.061 30.035 1.00 54.00 189 ALA A O 1
ATOM 1479 N N . GLN A 1 190 ? -12.242 8.083 30.626 1.00 50.28 190 GLN A N 1
ATOM 1480 C CA . GLN A 1 190 ? -11.746 8.934 31.702 1.00 50.28 190 GLN A CA 1
ATOM 1481 C C . GLN A 1 190 ? -10.912 8.147 32.727 1.00 50.28 190 GLN A C 1
ATOM 1483 O O . GLN A 1 190 ? -11.454 7.351 33.487 1.00 50.28 190 GLN A O 1
ATOM 1488 N N . GLN A 1 191 ? -9.614 8.438 32.817 1.00 42.34 191 GLN A N 1
ATOM 1489 C CA . GLN A 1 191 ? -8.809 8.163 34.010 1.00 42.34 191 GLN A CA 1
ATOM 1490 C C . GLN A 1 191 ? -8.468 9.486 34.694 1.00 42.34 191 GLN A C 1
ATOM 1492 O O . GLN A 1 191 ? -7.346 9.973 34.647 1.00 42.34 191 GLN A O 1
ATOM 1497 N N . TRP A 1 192 ? -9.489 10.076 35.310 1.00 43.62 192 TRP A N 1
ATOM 1498 C CA . TRP A 1 192 ? -9.320 10.971 36.450 1.00 43.62 192 TRP A CA 1
ATOM 1499 C C . TRP A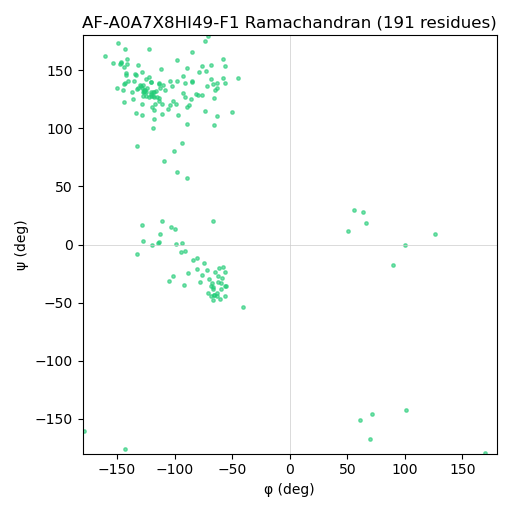 1 192 ? -10.337 10.522 37.497 1.00 43.62 192 TRP A C 1
ATOM 1501 O O . TRP A 1 192 ? -11.471 11.001 37.525 1.00 43.62 192 TRP A O 1
ATOM 1511 N N . GLN A 1 193 ? -9.944 9.528 38.289 1.00 37.53 193 GLN A N 1
ATOM 1512 C CA . GLN A 1 193 ? -10.471 9.317 39.633 1.00 37.53 193 GLN A CA 1
ATOM 1513 C C . GLN A 1 193 ? -9.323 9.524 40.609 1.00 37.53 193 GLN A C 1
ATOM 1515 O O . GLN A 1 193 ? -8.209 9.048 40.290 1.00 37.53 193 GLN A O 1
#

pLDDT: mean 86.9, std 13.55, range [37.53, 98.31]